Protein AF-A0A7W9STW4-F1 (afdb_monomer)

Foldseek 3Di:
DWAWAWWKKFAADWAVVLCVVLLFDWDDWPPRIITTGDWLVSLVVQCVVLVFADFAPDDPVDDDPHNGGLCVLVSQCRGHVDQFTWMKTWTWTDDDHDTDIFMWIGGRRDTPQDPPRGDPLSSLVVSVQDDDPPDGSCVRRVVVVRRDDDPRPDPPPPVPLLVDDDPPPPPSDRDDPFFPFPRADDDLVNLLVCLVVQDAQKKKWWKQQCDDDPPHGIWIWIWHQHNVGFIWIKTDDDPDIDDTDTDGSVVSSVSVVCLRSVNDPSPDDHIGIGIDHHD

Structure (mmCIF, N/CA/C/O backbone):
data_AF-A0A7W9STW4-F1
#
_entry.id   AF-A0A7W9STW4-F1
#
loop_
_atom_site.group_PDB
_atom_site.id
_atom_site.type_symbol
_atom_site.label_atom_id
_atom_site.label_alt_id
_atom_site.label_comp_id
_atom_site.label_asym_id
_atom_site.label_entity_id
_atom_site.label_seq_id
_atom_site.pdbx_PDB_ins_code
_atom_site.Cartn_x
_atom_site.Cartn_y
_atom_site.Cartn_z
_atom_site.occupancy
_atom_site.B_iso_or_equiv
_atom_site.auth_seq_id
_atom_site.auth_comp_id
_atom_site.auth_asym_id
_atom_site.auth_atom_id
_atom_site.pdbx_PDB_model_num
ATOM 1 N N . MET A 1 1 ? 0.682 13.011 -25.941 1.00 66.62 1 MET A N 1
ATOM 2 C CA . MET A 1 1 ? -0.071 11.843 -25.434 1.00 66.62 1 MET A CA 1
ATOM 3 C C . MET A 1 1 ? 0.100 11.805 -23.928 1.00 66.62 1 MET A C 1
ATOM 5 O O . MET A 1 1 ? 1.223 12.013 -23.483 1.00 66.62 1 MET A O 1
ATOM 9 N N . GLY A 1 2 ? -0.993 11.647 -23.178 1.00 82.44 2 GLY A N 1
ATOM 10 C CA . GLY A 1 2 ? -0.956 11.534 -21.718 1.00 82.44 2 GLY A CA 1
ATOM 11 C C . GLY A 1 2 ? -0.536 10.137 -21.265 1.00 82.44 2 GLY A C 1
ATOM 12 O O . GLY A 1 2 ? -0.700 9.170 -22.013 1.00 82.44 2 GLY A O 1
ATOM 13 N N . HIS A 1 3 ? 0.029 10.051 -20.069 1.00 83.44 3 HIS A N 1
ATOM 14 C CA . HIS A 1 3 ? 0.419 8.815 -19.417 1.00 83.44 3 HIS A CA 1
ATOM 15 C C . HIS A 1 3 ? 0.111 8.935 -17.924 1.00 83.44 3 HIS A C 1
ATOM 17 O O . HIS A 1 3 ? 0.754 9.713 -17.217 1.00 83.44 3 HIS A O 1
ATOM 23 N N . SER A 1 4 ? -0.902 8.196 -17.473 1.00 91.75 4 SER A N 1
ATOM 24 C CA . SER A 1 4 ? -1.332 8.177 -16.077 1.00 91.75 4 SER A CA 1
ATOM 25 C C . SER A 1 4 ? -1.446 6.735 -15.600 1.00 91.75 4 SER A C 1
ATOM 27 O O . SER A 1 4 ? -2.346 5.996 -16.002 1.00 91.75 4 SER A O 1
ATOM 29 N N . ILE A 1 5 ? -0.479 6.320 -14.790 1.00 92.94 5 ILE A N 1
ATOM 30 C CA . ILE A 1 5 ? -0.408 4.998 -14.173 1.00 92.94 5 ILE A CA 1
ATOM 31 C C . ILE A 1 5 ? -0.121 5.237 -12.701 1.00 92.94 5 ILE A C 1
ATOM 33 O O . ILE A 1 5 ? 0.794 5.984 -12.379 1.00 92.94 5 ILE A O 1
ATOM 37 N N . SER A 1 6 ? -0.860 4.572 -11.825 1.00 94.50 6 SER A N 1
ATOM 38 C CA . SER A 1 6 ? -0.533 4.427 -10.411 1.00 94.50 6 SER A CA 1
ATOM 39 C C . SER A 1 6 ? -0.673 2.951 -10.059 1.00 94.50 6 SER A C 1
ATOM 41 O O . SER A 1 6 ? -1.659 2.304 -10.432 1.00 94.50 6 SER A O 1
ATOM 43 N N . GLY A 1 7 ? 0.350 2.360 -9.450 1.00 95.75 7 GLY A N 1
ATOM 44 C CA . GLY A 1 7 ? 0.336 0.920 -9.246 1.00 95.75 7 GLY A CA 1
ATOM 45 C C . GLY A 1 7 ? 1.495 0.348 -8.453 1.00 95.75 7 GLY A C 1
ATOM 46 O O . GLY A 1 7 ? 2.449 1.032 -8.080 1.00 95.75 7 GLY A O 1
ATOM 47 N N . LEU A 1 8 ? 1.382 -0.955 -8.218 1.00 97.94 8 LEU A N 1
ATOM 48 C CA . LEU A 1 8 ? 2.360 -1.781 -7.527 1.00 97.94 8 LEU A CA 1
ATOM 49 C C . LEU A 1 8 ? 2.959 -2.771 -8.530 1.00 97.94 8 LEU A C 1
ATOM 51 O O . LEU A 1 8 ? 2.233 -3.568 -9.119 1.00 97.94 8 LEU A O 1
ATOM 55 N N . LEU A 1 9 ? 4.274 -2.745 -8.730 1.00 98.31 9 LEU A N 1
ATOM 56 C CA . LEU A 1 9 ? 5.002 -3.775 -9.469 1.00 98.31 9 LEU A CA 1
ATOM 57 C C . LEU A 1 9 ? 5.517 -4.824 -8.499 1.00 98.31 9 LEU A C 1
ATOM 59 O O . LEU A 1 9 ? 6.492 -4.586 -7.792 1.00 98.31 9 LEU A O 1
ATOM 63 N N . LEU A 1 10 ? 4.892 -5.990 -8.490 1.00 98.69 10 LEU A N 1
ATOM 64 C CA . LEU A 1 10 ? 5.338 -7.126 -7.699 1.00 98.69 10 LEU A CA 1
ATOM 65 C C . LEU A 1 10 ? 6.362 -7.956 -8.477 1.00 98.69 10 LEU A C 1
ATOM 67 O O . LEU A 1 10 ? 6.123 -8.280 -9.642 1.00 98.69 10 LEU A O 1
ATOM 71 N N . LYS A 1 11 ? 7.455 -8.349 -7.813 1.00 98.56 11 LYS A N 1
ATOM 72 C CA . LYS A 1 11 ? 8.399 -9.362 -8.296 1.00 98.56 11 LYS A CA 1
ATOM 73 C C . LYS A 1 11 ? 8.059 -10.729 -7.717 1.00 98.56 11 LYS A C 1
ATOM 75 O O . LYS A 1 11 ? 8.016 -10.881 -6.497 1.00 98.56 11 LYS A O 1
ATOM 80 N N . GLY A 1 12 ? 7.919 -11.728 -8.583 1.00 98.12 12 GLY A N 1
ATOM 81 C CA . GLY A 1 12 ? 7.695 -13.106 -8.163 1.00 98.12 12 GLY A CA 1
ATOM 82 C C . GLY A 1 12 ? 6.231 -13.549 -8.170 1.00 98.12 12 GLY A C 1
ATOM 83 O O . GLY A 1 12 ? 5.343 -12.831 -8.644 1.00 98.12 12 GLY A O 1
ATOM 84 N N . PRO A 1 13 ? 5.971 -14.758 -7.641 1.00 97.94 13 PRO A N 1
ATOM 85 C CA . PRO A 1 13 ? 4.645 -15.355 -7.640 1.00 97.94 13 PRO A CA 1
ATOM 86 C C . PRO A 1 13 ? 3.696 -14.668 -6.651 1.00 97.94 13 PRO A C 1
ATOM 88 O O . PRO A 1 13 ? 4.107 -14.119 -5.628 1.00 97.94 13 PRO A O 1
ATOM 91 N N . TYR A 1 14 ? 2.401 -14.778 -6.937 1.00 98.31 14 TYR A N 1
ATOM 92 C CA . TYR A 1 14 ? 1.307 -14.366 -6.060 1.00 98.31 14 TYR A CA 1
ATOM 93 C C . TYR A 1 14 ? 0.108 -15.303 -6.227 1.00 98.31 14 TYR A C 1
ATOM 95 O O . TYR A 1 14 ? 0.061 -16.094 -7.167 1.00 98.31 14 TYR A O 1
ATOM 103 N N . GLU A 1 15 ? -0.865 -15.183 -5.330 1.00 97.38 15 GLU A N 1
ATOM 104 C CA . GLU A 1 15 ? -2.132 -15.911 -5.312 1.00 97.38 15 GLU A CA 1
ATOM 105 C C . GLU A 1 15 ? -3.227 -15.116 -6.040 1.00 97.38 15 GLU A C 1
ATOM 107 O O . GLU A 1 15 ? -3.780 -14.166 -5.465 1.00 97.38 15 GLU A O 1
ATOM 112 N N . PRO A 1 16 ? -3.610 -15.488 -7.279 1.00 95.25 16 PRO A N 1
ATOM 113 C CA . PRO A 1 16 ? -4.542 -14.691 -8.077 1.00 95.25 16 PRO A CA 1
ATOM 114 C C . PRO A 1 16 ? -5.924 -14.556 -7.440 1.00 95.25 16 PRO A C 1
ATOM 116 O O . PRO A 1 16 ? -6.547 -13.502 -7.528 1.00 95.25 16 PRO A O 1
ATOM 119 N N . VAL A 1 17 ? -6.381 -15.599 -6.737 1.00 91.75 17 VAL A N 1
ATOM 120 C CA . VAL A 1 17 ? -7.670 -15.591 -6.030 1.00 91.75 17 VAL A CA 1
ATOM 121 C C . VAL A 1 17 ? -7.686 -14.534 -4.922 1.00 91.75 17 VAL A C 1
ATOM 123 O O . VAL A 1 17 ? -8.677 -13.824 -4.781 1.00 91.75 17 VAL A O 1
ATOM 126 N N . ARG A 1 18 ? -6.588 -14.375 -4.171 1.00 94.12 18 ARG A N 1
ATOM 127 C CA . ARG A 1 18 ? -6.491 -13.359 -3.111 1.00 94.12 18 ARG A CA 1
ATOM 128 C C . ARG A 1 18 ? -6.421 -11.950 -3.687 1.00 94.12 18 ARG A C 1
ATOM 130 O O . ARG A 1 18 ? -7.094 -11.062 -3.184 1.00 94.12 18 ARG A O 1
ATOM 137 N N . ALA A 1 19 ? -5.653 -11.750 -4.758 1.00 95.62 19 ALA A N 1
ATOM 138 C CA . ALA A 1 19 ? -5.599 -10.455 -5.435 1.00 95.62 19 ALA A CA 1
ATOM 139 C C . ALA A 1 19 ? -6.978 -10.030 -5.973 1.00 95.62 19 ALA A C 1
ATOM 141 O O . ALA A 1 19 ? -7.378 -8.880 -5.802 1.00 95.62 19 ALA A O 1
ATOM 142 N N . ALA A 1 20 ? -7.734 -10.972 -6.548 1.00 91.00 20 ALA A N 1
ATOM 143 C CA . ALA A 1 20 ? -9.101 -10.728 -7.001 1.00 91.00 20 ALA A CA 1
ATOM 144 C C . ALA A 1 20 ? -10.049 -10.379 -5.838 1.00 91.00 20 ALA A C 1
ATOM 146 O O . ALA A 1 20 ? -10.830 -9.440 -5.954 1.00 91.00 20 ALA A O 1
ATOM 147 N N . GLN A 1 21 ? -9.950 -11.078 -4.700 1.00 89.31 21 GLN A N 1
ATOM 148 C CA . GLN A 1 21 ? -10.724 -10.765 -3.486 1.00 89.31 21 GLN A CA 1
ATOM 149 C C . GLN A 1 21 ? -10.413 -9.377 -2.914 1.00 89.31 21 GLN A C 1
ATOM 151 O O . GLN A 1 21 ? -11.284 -8.762 -2.307 1.00 89.31 21 GLN A O 1
ATOM 156 N N . LEU A 1 22 ? -9.188 -8.884 -3.116 1.00 92.56 22 LEU A N 1
ATOM 157 C CA . LEU A 1 22 ? -8.775 -7.544 -2.703 1.00 92.56 22 LEU A CA 1
ATOM 158 C C . LEU A 1 22 ? -9.139 -6.449 -3.724 1.00 92.56 22 LEU A C 1
ATOM 160 O O . LEU A 1 22 ? -8.797 -5.285 -3.514 1.00 92.56 22 LEU A O 1
ATOM 164 N N . GLY A 1 23 ? -9.796 -6.801 -4.836 1.00 94.19 23 GLY A N 1
ATOM 165 C CA . GLY A 1 23 ? -10.146 -5.847 -5.890 1.00 94.19 23 GLY A CA 1
ATOM 166 C C . GLY A 1 23 ? -8.921 -5.244 -6.581 1.00 94.19 23 GLY A C 1
ATOM 167 O O . GLY A 1 23 ? -8.943 -4.074 -6.947 1.00 94.19 23 GLY A O 1
ATOM 168 N N . MET A 1 24 ? -7.834 -6.012 -6.725 1.00 94.81 24 MET A N 1
ATOM 169 C CA . MET A 1 24 ? -6.575 -5.544 -7.313 1.00 94.81 24 MET A CA 1
ATOM 170 C C . MET A 1 24 ? -6.435 -6.034 -8.763 1.00 94.81 24 MET A C 1
ATOM 172 O O . MET A 1 24 ? -5.844 -7.098 -8.988 1.00 94.81 24 MET A O 1
ATOM 176 N N . PRO A 1 25 ? -6.965 -5.307 -9.769 1.00 95.31 25 PRO A N 1
ATOM 177 C CA . PRO A 1 25 ? -6.783 -5.686 -11.163 1.00 95.31 25 PRO A CA 1
ATOM 178 C C . PRO A 1 25 ? -5.294 -5.690 -11.509 1.00 95.31 25 PRO A C 1
ATOM 180 O O . PRO A 1 25 ? -4.542 -4.792 -11.118 1.00 95.31 25 PRO A O 1
ATOM 183 N N . SER A 1 26 ? -4.864 -6.715 -12.241 1.00 97.19 26 SER A N 1
ATOM 184 C CA . SER A 1 26 ? -3.451 -6.948 -12.509 1.00 97.19 26 SER A CA 1
ATOM 185 C C . SER A 1 26 ? -3.156 -7.218 -13.980 1.00 97.19 26 SER A C 1
ATOM 187 O O . SER A 1 26 ? -4.026 -7.592 -14.769 1.00 97.19 26 SER A O 1
ATOM 189 N N . ARG A 1 27 ? -1.894 -7.015 -14.358 1.00 97.62 27 ARG A N 1
ATOM 190 C CA . ARG A 1 27 ? -1.355 -7.321 -15.678 1.00 97.62 27 ARG A CA 1
ATOM 191 C C . ARG A 1 27 ? 0.009 -7.978 -15.530 1.00 97.62 27 ARG A C 1
ATOM 193 O O . ARG A 1 27 ? 0.926 -7.390 -14.959 1.00 97.62 27 ARG A O 1
ATOM 200 N N . SER A 1 28 ? 0.151 -9.180 -16.081 1.00 97.94 28 SER A N 1
ATOM 201 C CA . SER A 1 28 ? 1.449 -9.851 -16.177 1.00 97.94 28 SER A CA 1
ATOM 202 C C . SER A 1 28 ? 2.373 -9.102 -17.134 1.00 97.94 28 SER A C 1
ATOM 204 O O . SER A 1 28 ? 1.955 -8.661 -18.209 1.00 97.94 28 SER A O 1
ATOM 206 N N . LEU A 1 29 ? 3.634 -8.986 -16.739 1.00 98.00 29 LEU A N 1
ATOM 207 C CA . LEU A 1 29 ? 4.702 -8.336 -17.483 1.00 98.00 29 LEU A CA 1
ATOM 208 C C . LEU A 1 29 ? 5.896 -9.301 -17.629 1.00 98.00 29 LEU A C 1
ATOM 210 O O . LEU A 1 29 ? 5.971 -10.316 -16.929 1.00 98.00 29 LEU A O 1
ATOM 214 N N . PRO A 1 30 ? 6.842 -9.023 -18.542 1.00 98.06 30 PRO A N 1
ATOM 215 C CA . PRO A 1 30 ? 8.109 -9.749 -18.598 1.00 98.06 30 PRO A CA 1
ATOM 216 C C . PRO A 1 30 ? 8.898 -9.682 -17.276 1.00 98.06 30 PRO A C 1
ATOM 218 O O . PRO A 1 30 ? 8.587 -8.897 -16.3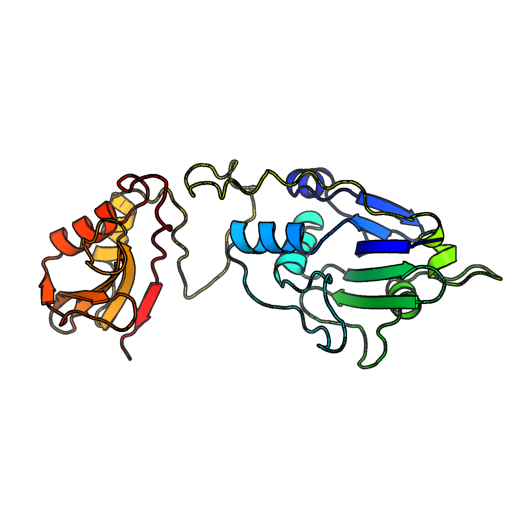85 1.00 98.06 30 PRO A O 1
ATOM 221 N N . PHE A 1 31 ? 9.968 -10.476 -17.169 1.00 97.81 31 PHE A N 1
ATOM 222 C CA . PHE A 1 31 ? 10.863 -10.513 -15.999 1.00 97.81 31 PHE A CA 1
ATOM 223 C C . PHE A 1 31 ? 10.197 -10.943 -14.686 1.00 97.81 31 PHE A C 1
ATOM 225 O O . PHE A 1 31 ? 10.654 -10.524 -13.623 1.00 97.81 31 PHE A O 1
ATOM 232 N N . ASP A 1 32 ? 9.173 -11.801 -14.738 1.00 98.19 32 ASP A N 1
ATOM 233 C CA . ASP A 1 32 ? 8.469 -12.279 -13.535 1.00 98.19 32 ASP A CA 1
ATOM 234 C C . ASP A 1 32 ? 7.895 -11.112 -12.709 1.00 98.19 32 ASP A C 1
ATOM 236 O O . ASP A 1 32 ? 8.009 -11.049 -11.484 1.00 98.19 32 ASP A O 1
ATOM 240 N N . LEU A 1 33 ? 7.352 -10.123 -13.426 1.00 98.62 33 LEU A N 1
ATOM 241 C CA . LEU A 1 33 ? 6.721 -8.947 -12.850 1.00 98.62 33 LEU A CA 1
ATOM 242 C C . LEU A 1 33 ? 5.218 -8.974 -13.088 1.00 98.62 33 LEU A C 1
ATOM 244 O O . LEU A 1 33 ? 4.735 -9.362 -14.152 1.00 98.62 33 LEU A O 1
ATOM 248 N N . THR A 1 34 ? 4.475 -8.495 -12.099 1.00 98.69 34 THR A N 1
ATOM 249 C CA . THR A 1 34 ? 3.038 -8.246 -12.216 1.00 98.69 34 THR A CA 1
ATOM 250 C C . THR A 1 34 ? 2.748 -6.815 -11.789 1.00 98.69 34 THR A C 1
ATOM 252 O O . THR A 1 34 ? 3.108 -6.417 -10.685 1.00 98.69 34 THR A O 1
ATOM 255 N N . LEU A 1 35 ? 2.099 -6.040 -12.659 1.00 98.31 35 LEU A N 1
ATOM 256 C CA . LEU A 1 35 ? 1.570 -4.720 -12.318 1.00 98.31 35 LEU A CA 1
ATOM 257 C C . LEU A 1 35 ? 0.169 -4.881 -11.739 1.00 98.31 35 LEU A C 1
ATOM 259 O O . LEU A 1 35 ? -0.716 -5.363 -12.438 1.00 98.31 35 LEU A O 1
ATOM 263 N N . PHE A 1 36 ? -0.038 -4.440 -10.506 1.00 97.94 36 PHE A N 1
ATOM 264 C CA . PHE A 1 36 ? -1.356 -4.226 -9.917 1.00 97.94 36 PHE A CA 1
ATOM 265 C C . PHE A 1 36 ? -1.704 -2.747 -10.026 1.00 97.94 36 PHE A C 1
ATOM 267 O O . PHE A 1 36 ? -0.946 -1.900 -9.550 1.00 97.94 36 PHE A O 1
ATOM 274 N N . PHE A 1 37 ? -2.836 -2.426 -10.646 1.00 96.06 37 PHE A N 1
ATOM 275 C CA . PHE A 1 37 ? -3.315 -1.047 -10.680 1.00 96.06 37 PHE A CA 1
ATOM 276 C C . PHE A 1 37 ? -3.831 -0.679 -9.290 1.00 96.06 37 PHE A C 1
ATOM 278 O O . PHE A 1 37 ? -4.637 -1.406 -8.708 1.00 96.06 37 PHE A O 1
ATOM 285 N N . CYS A 1 38 ? -3.310 0.410 -8.734 1.00 95.06 38 CYS A N 1
ATOM 286 C CA . CYS A 1 38 ? -3.575 0.800 -7.357 1.00 95.06 38 CYS A CA 1
ATOM 287 C C . CYS A 1 38 ? -3.589 2.319 -7.247 1.00 95.06 38 CYS A C 1
ATOM 289 O O . CYS A 1 38 ? -2.546 2.968 -7.255 1.00 95.06 38 CYS A O 1
ATOM 291 N N . GLU A 1 39 ? -4.783 2.875 -7.095 1.00 91.31 39 GLU A N 1
ATOM 292 C CA . GLU A 1 39 ? -4.973 4.287 -6.788 1.00 91.31 39 GLU A CA 1
ATOM 293 C C . GLU A 1 39 ? -4.933 4.551 -5.282 1.00 91.31 39 GLU A C 1
ATOM 295 O O . GLU A 1 39 ? -5.121 3.648 -4.464 1.00 91.31 39 GLU A O 1
ATOM 300 N N . TRP A 1 40 ? -4.773 5.823 -4.910 1.00 90.62 40 TRP A N 1
ATOM 301 C CA . TRP A 1 40 ? -4.851 6.261 -3.515 1.00 90.62 40 TRP A CA 1
ATOM 302 C C . TRP A 1 40 ? -6.185 5.884 -2.847 1.00 90.62 40 TRP A C 1
ATOM 304 O O . TRP A 1 40 ? -6.198 5.586 -1.659 1.00 90.62 40 TRP A O 1
ATOM 314 N N . ARG A 1 41 ? -7.295 5.823 -3.600 1.00 90.88 41 ARG A N 1
ATOM 315 C CA . ARG A 1 41 ? -8.611 5.411 -3.073 1.00 90.88 41 ARG A CA 1
ATOM 316 C C . ARG A 1 41 ? -8.656 3.940 -2.667 1.00 90.88 41 ARG A C 1
ATOM 318 O O . ARG A 1 41 ? -9.247 3.614 -1.646 1.00 90.88 41 ARG A O 1
ATOM 325 N N . LEU A 1 42 ? -8.020 3.056 -3.443 1.00 92.75 42 LEU A N 1
ATOM 326 C CA . LEU A 1 42 ? -7.924 1.631 -3.102 1.00 92.75 42 LEU A CA 1
ATOM 327 C C . LEU A 1 42 ? -7.091 1.453 -1.826 1.00 92.75 42 LEU A C 1
ATOM 329 O O . LEU A 1 42 ? -7.468 0.680 -0.946 1.00 92.75 42 LEU A O 1
ATOM 333 N N . ALA A 1 43 ? -5.984 2.196 -1.717 1.00 93.50 43 ALA A N 1
ATOM 334 C CA . ALA A 1 43 ? -5.161 2.221 -0.514 1.00 93.50 43 ALA A CA 1
ATOM 335 C C . ALA A 1 43 ? -5.971 2.720 0.696 1.00 93.50 43 ALA A C 1
ATOM 337 O O . ALA A 1 43 ? -6.077 2.011 1.690 1.00 93.50 43 ALA A O 1
ATOM 338 N N . GLU A 1 44 ? -6.642 3.867 0.580 1.00 91.69 44 GLU A N 1
ATOM 339 C CA . GLU A 1 44 ? -7.477 4.423 1.648 1.00 91.69 44 GLU A CA 1
ATOM 340 C C . GLU A 1 44 ? -8.593 3.456 2.077 1.00 91.69 44 GLU A C 1
ATOM 342 O O . GLU A 1 44 ? -8.823 3.260 3.275 1.00 91.69 44 GLU A O 1
ATOM 347 N N . TYR A 1 45 ? -9.275 2.828 1.113 1.00 92.31 45 TYR A N 1
ATOM 348 C CA . TYR A 1 45 ? -10.307 1.828 1.372 1.00 92.31 45 TYR A CA 1
ATOM 349 C C . TYR A 1 45 ? -9.760 0.704 2.254 1.00 92.31 45 TYR A C 1
ATOM 351 O O . TYR A 1 45 ? -10.286 0.456 3.342 1.00 92.31 45 TYR A O 1
ATOM 359 N N . TRP A 1 46 ? -8.663 0.066 1.844 1.00 93.38 46 TRP A N 1
ATOM 360 C CA . TRP A 1 46 ? -8.087 -1.036 2.611 1.00 93.38 46 TRP A CA 1
ATOM 361 C C . TRP A 1 46 ? -7.494 -0.588 3.947 1.00 93.38 46 TRP A C 1
ATOM 363 O O . TRP A 1 46 ? -7.635 -1.320 4.927 1.00 93.38 46 TRP A O 1
ATOM 373 N N . SER A 1 47 ? -6.892 0.604 4.031 1.00 92.81 47 SER A N 1
ATOM 374 C CA . SER A 1 47 ? -6.420 1.185 5.297 1.00 92.81 47 SER A CA 1
ATOM 375 C C . SER A 1 47 ? -7.556 1.233 6.321 1.00 92.81 47 SER A C 1
ATOM 377 O O . SER A 1 47 ? -7.392 0.801 7.464 1.00 92.81 47 SER A O 1
ATOM 379 N N . ARG A 1 48 ? -8.749 1.675 5.898 1.00 88.62 48 ARG A N 1
ATOM 380 C CA . ARG A 1 48 ? -9.945 1.730 6.751 1.00 88.62 48 ARG A CA 1
ATOM 381 C C . ARG A 1 48 ? -10.478 0.344 7.102 1.00 88.62 48 ARG A C 1
ATOM 383 O O . ARG A 1 48 ? -10.694 0.075 8.280 1.00 88.62 48 ARG A O 1
ATOM 390 N N . ILE A 1 49 ? -10.667 -0.529 6.109 1.00 88.31 49 ILE A N 1
ATOM 391 C CA . ILE A 1 49 ? -11.218 -1.882 6.312 1.00 88.31 49 ILE A CA 1
ATOM 392 C C . ILE A 1 49 ? -10.342 -2.709 7.262 1.00 88.31 49 ILE A C 1
ATOM 394 O O . ILE A 1 49 ? -10.862 -3.458 8.086 1.00 88.31 49 ILE A O 1
ATOM 398 N N . L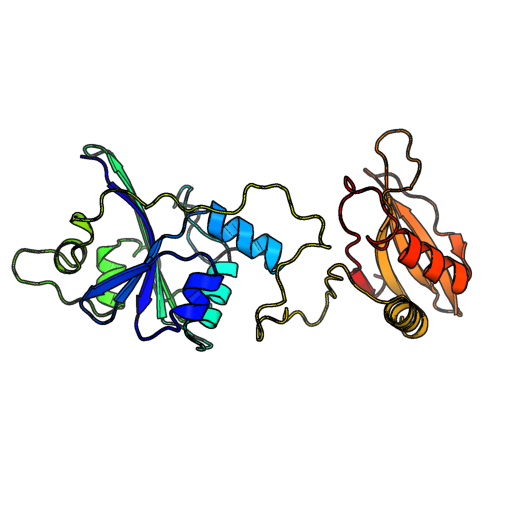EU A 1 50 ? -9.018 -2.567 7.172 1.00 86.69 50 LEU A N 1
ATOM 399 C CA . LEU A 1 50 ? -8.069 -3.338 7.976 1.00 86.69 50 LEU A CA 1
ATOM 400 C C . LEU A 1 50 ? -7.653 -2.638 9.275 1.00 86.69 50 LEU A C 1
ATOM 402 O O . LEU A 1 50 ? -6.934 -3.234 10.077 1.00 86.69 50 LEU A O 1
ATOM 406 N N . GLY A 1 51 ? -8.082 -1.391 9.496 1.00 88.06 51 GLY A N 1
ATOM 407 C CA . GLY A 1 51 ? -7.648 -0.584 10.639 1.00 88.06 51 GLY A CA 1
ATOM 408 C C . GLY A 1 51 ? -6.139 -0.312 10.642 1.00 88.06 51 GLY A C 1
ATOM 409 O O . GLY A 1 51 ? -5.533 -0.204 11.708 1.00 88.06 51 GLY A O 1
ATOM 410 N N . ILE A 1 52 ? -5.523 -0.243 9.458 1.00 89.06 52 ILE A N 1
ATOM 411 C CA . ILE A 1 52 ? -4.090 -0.000 9.287 1.00 89.06 52 ILE A CA 1
ATOM 412 C C . ILE A 1 52 ? -3.890 1.478 8.987 1.00 89.06 52 ILE A C 1
ATOM 414 O O . ILE A 1 52 ? -4.378 2.000 7.990 1.00 89.06 52 ILE A O 1
ATOM 418 N N . SER A 1 53 ? -3.147 2.148 9.861 1.00 92.50 53 SER A N 1
ATOM 419 C CA . SER A 1 53 ? -2.771 3.553 9.720 1.00 92.50 53 SER A CA 1
ATOM 420 C C . SER A 1 53 ? -1.261 3.694 9.591 1.00 92.50 53 SER A C 1
ATOM 422 O O . SER A 1 53 ? -0.519 2.924 10.201 1.00 92.50 53 SER A O 1
ATOM 424 N N . GLY A 1 54 ? -0.814 4.734 8.897 1.00 93.69 54 GLY A N 1
ATOM 425 C CA . GLY A 1 54 ? 0.598 5.066 8.737 1.00 93.69 54 GLY A CA 1
ATOM 426 C C . GLY A 1 54 ? 0.967 5.242 7.273 1.00 93.69 54 GLY A C 1
ATOM 427 O O . GLY A 1 54 ? 0.219 4.847 6.379 1.00 93.69 54 GLY A O 1
ATOM 428 N N . GLU A 1 55 ? 2.136 5.825 7.047 1.00 94.94 55 GLU A N 1
ATOM 429 C CA . GLU A 1 55 ? 2.666 6.086 5.715 1.00 94.94 55 GLU A CA 1
ATOM 430 C C . GLU A 1 55 ? 3.985 5.343 5.512 1.00 94.94 55 GLU A C 1
ATOM 432 O O . GLU A 1 55 ? 4.794 5.186 6.429 1.00 94.94 55 GLU A O 1
ATOM 437 N N . LEU A 1 56 ? 4.206 4.917 4.277 1.00 94.81 56 LEU A N 1
ATOM 438 C CA . LEU A 1 56 ? 5.465 4.397 3.792 1.00 94.81 56 LEU A CA 1
ATOM 439 C C . LEU A 1 56 ? 6.521 5.508 3.783 1.00 94.81 56 LEU A C 1
ATOM 441 O O . LEU A 1 56 ? 6.190 6.665 3.517 1.00 94.81 56 LEU A O 1
ATOM 445 N N . PRO A 1 57 ? 7.808 5.174 3.983 1.00 94.12 57 PRO A N 1
ATOM 446 C CA . PRO A 1 57 ? 8.909 6.139 4.015 1.00 94.12 57 PRO A CA 1
ATOM 447 C C . PRO A 1 57 ? 9.265 6.678 2.614 1.00 94.12 57 PRO A C 1
ATOM 449 O O . PRO A 1 57 ? 10.356 6.434 2.094 1.00 94.12 57 PRO A O 1
ATOM 452 N N . ILE A 1 58 ? 8.333 7.395 1.987 1.00 91.50 58 ILE A N 1
ATOM 453 C CA . ILE A 1 58 ? 8.463 8.066 0.689 1.00 91.50 58 ILE A CA 1
ATOM 454 C C . ILE A 1 58 ? 8.733 9.560 0.942 1.00 91.50 58 ILE A C 1
ATOM 456 O O . ILE A 1 58 ? 8.043 10.139 1.773 1.00 91.50 58 ILE A O 1
ATOM 460 N N . PRO A 1 59 ? 9.670 10.227 0.242 1.00 90.94 59 PRO A N 1
ATOM 461 C CA . PRO A 1 59 ? 9.921 11.663 0.421 1.00 90.94 59 PRO A CA 1
ATOM 462 C C . PRO A 1 59 ? 8.697 12.544 0.122 1.00 90.94 59 PRO A C 1
ATOM 464 O O . PRO A 1 59 ? 7.993 12.304 -0.857 1.00 90.94 59 PRO A O 1
ATOM 467 N N . ASP A 1 60 ? 8.479 13.600 0.912 1.00 87.38 60 ASP A N 1
ATOM 468 C CA . ASP A 1 60 ? 7.353 14.548 0.750 1.00 87.38 60 ASP A CA 1
ATOM 469 C C . ASP A 1 60 ? 7.434 15.424 -0.500 1.00 87.38 60 ASP A C 1
ATOM 471 O O . ASP A 1 60 ? 6.458 16.065 -0.883 1.00 87.38 60 ASP A O 1
ATOM 475 N N . SER A 1 61 ? 8.582 15.425 -1.179 1.00 84.56 61 SER A N 1
ATOM 476 C CA . SER A 1 61 ? 8.742 16.075 -2.480 1.00 84.56 61 SER A CA 1
ATOM 477 C C . SER A 1 61 ? 7.884 15.440 -3.579 1.00 84.56 61 SER A C 1
ATOM 479 O O . SER A 1 61 ? 7.721 16.040 -4.641 1.00 84.56 61 SER A O 1
ATOM 481 N N . ILE A 1 62 ? 7.339 14.242 -3.349 1.00 81.88 62 ILE A N 1
ATOM 482 C CA . ILE A 1 62 ? 6.469 13.544 -4.293 1.00 81.88 62 ILE A CA 1
ATOM 483 C C . ILE A 1 62 ? 5.012 13.915 -4.007 1.00 81.88 62 ILE A C 1
ATOM 485 O O . ILE A 1 62 ? 4.400 13.434 -3.054 1.00 81.88 62 ILE A O 1
ATOM 489 N N . ALA A 1 63 ? 4.460 14.798 -4.841 1.00 74.62 63 ALA A N 1
ATOM 490 C CA . ALA A 1 63 ? 3.098 15.298 -4.685 1.00 74.62 63 ALA A CA 1
ATOM 491 C C . ALA A 1 63 ? 2.041 14.204 -4.965 1.00 74.62 63 ALA A C 1
ATOM 493 O O . ALA A 1 63 ? 2.226 13.424 -5.899 1.00 74.62 63 ALA A O 1
ATOM 494 N N . PRO A 1 64 ? 0.917 14.164 -4.218 1.00 68.69 64 PRO A N 1
ATOM 495 C CA . PRO A 1 64 ? -0.230 13.295 -4.500 1.00 68.69 64 PRO A CA 1
ATOM 496 C C . PRO A 1 64 ? -0.749 13.425 -5.947 1.00 68.69 64 PRO A C 1
ATOM 498 O O . PRO A 1 64 ? -0.598 14.500 -6.532 1.00 68.69 64 PRO A O 1
ATOM 501 N N . PRO A 1 65 ? -1.405 12.389 -6.520 1.00 70.88 65 PRO A N 1
ATOM 502 C CA . PRO A 1 65 ? -2.020 11.231 -5.854 1.00 70.88 65 PRO A CA 1
ATOM 503 C C . PRO A 1 65 ? -1.161 9.947 -5.886 1.00 70.88 65 PRO A C 1
ATOM 505 O O . PRO A 1 65 ? -1.426 9.017 -6.647 1.00 70.88 65 PRO A O 1
ATOM 508 N N . TYR A 1 66 ? -0.149 9.868 -5.018 1.00 81.75 66 TYR A N 1
ATOM 509 C CA . TYR A 1 66 ? 0.631 8.648 -4.797 1.00 81.75 66 TYR A CA 1
ATOM 510 C C . TYR A 1 66 ? 0.028 7.849 -3.642 1.00 81.75 66 TYR A C 1
ATOM 512 O O . TYR A 1 66 ? -0.230 8.434 -2.588 1.00 81.75 66 TYR A O 1
ATOM 520 N N . PRO A 1 67 ? -0.164 6.529 -3.790 1.00 86.94 67 PRO A N 1
ATOM 521 C CA . PRO A 1 67 ? -0.549 5.690 -2.669 1.00 86.94 67 PRO A CA 1
ATOM 522 C C . PRO A 1 67 ? 0.659 5.582 -1.725 1.00 86.94 67 PRO A C 1
ATOM 524 O O . PRO A 1 67 ? 1.716 5.067 -2.096 1.00 86.94 67 PRO A O 1
ATOM 527 N N . ARG A 1 68 ? 0.524 6.142 -0.518 1.00 92.62 68 ARG A N 1
ATOM 528 C CA . ARG A 1 68 ? 1.584 6.174 0.507 1.00 92.62 68 ARG A CA 1
ATOM 529 C C . ARG A 1 68 ? 1.234 5.332 1.725 1.00 92.62 68 ARG A C 1
ATOM 531 O O . ARG A 1 68 ? 2.065 5.194 2.605 1.00 92.62 68 ARG A O 1
ATOM 538 N N . ASP A 1 69 ? 0.037 4.771 1.794 1.00 94.81 69 ASP A N 1
ATOM 539 C CA . ASP A 1 69 ? -0.443 4.058 2.967 1.00 94.81 69 ASP A CA 1
ATOM 540 C C . ASP A 1 69 ? 0.375 2.796 3.280 1.00 94.81 69 ASP A C 1
ATOM 542 O O . ASP A 1 69 ? 0.660 1.969 2.409 1.00 94.81 69 ASP A O 1
ATOM 546 N N . GLN A 1 70 ? 0.661 2.583 4.567 1.00 96.38 70 GLN A N 1
ATOM 547 C CA . GLN A 1 70 ? 1.315 1.369 5.071 1.00 96.38 70 GLN A CA 1
ATOM 548 C C . GLN A 1 70 ? 0.538 0.089 4.701 1.00 96.38 70 GLN A C 1
ATOM 550 O O . GLN A 1 70 ? 1.128 -0.989 4.583 1.00 96.38 70 GLN A O 1
ATOM 555 N N . VAL A 1 71 ? -0.780 0.190 4.471 1.00 96.81 71 VAL A N 1
ATOM 556 C CA . VAL A 1 71 ? -1.631 -0.949 4.096 1.00 96.81 71 VAL A CA 1
ATOM 557 C C . VAL A 1 71 ? -1.143 -1.669 2.842 1.00 96.81 71 VAL A C 1
ATOM 559 O O . VAL A 1 71 ? -1.315 -2.880 2.734 1.00 96.81 71 VAL A O 1
ATOM 562 N N . LEU A 1 72 ? -0.467 -0.971 1.924 1.00 97.56 72 LEU A N 1
ATOM 563 C CA . LEU A 1 72 ? 0.040 -1.557 0.684 1.00 97.56 72 LEU A CA 1
ATOM 564 C C . LEU A 1 72 ? 0.992 -2.729 0.956 1.00 97.56 72 LEU A C 1
ATOM 566 O O . LEU A 1 72 ? 0.939 -3.734 0.249 1.00 97.56 72 LEU A O 1
ATOM 570 N N . ILE A 1 73 ? 1.796 -2.656 2.022 1.00 97.69 73 ILE A N 1
ATOM 571 C CA . ILE A 1 73 ? 2.659 -3.769 2.443 1.00 97.69 73 ILE A CA 1
ATOM 572 C C . ILE A 1 73 ? 1.815 -4.969 2.860 1.00 97.69 73 ILE A C 1
ATOM 574 O O . ILE A 1 73 ? 2.097 -6.088 2.442 1.00 97.69 73 ILE A O 1
ATOM 578 N N . THR A 1 74 ? 0.752 -4.742 3.635 1.00 97.00 74 THR A N 1
ATOM 579 C CA . THR A 1 74 ? -0.152 -5.815 4.074 1.00 97.00 74 THR A CA 1
ATOM 580 C C . THR A 1 74 ? -0.858 -6.464 2.887 1.00 97.00 74 THR A C 1
ATOM 582 O O . THR A 1 74 ? -0.966 -7.690 2.838 1.00 97.00 74 THR A O 1
ATOM 585 N N . LEU A 1 75 ? -1.283 -5.677 1.893 1.00 97.62 75 LEU A N 1
ATOM 586 C CA . LEU A 1 75 ? -1.864 -6.210 0.658 1.00 97.62 75 LEU A CA 1
ATOM 587 C C . LEU A 1 75 ? -0.848 -7.085 -0.092 1.00 97.62 75 LEU A C 1
ATOM 589 O O . LEU A 1 75 ? -1.165 -8.220 -0.449 1.00 97.62 75 LEU A O 1
ATOM 593 N N . MET A 1 76 ? 0.396 -6.617 -0.257 1.00 98.44 76 MET A N 1
ATOM 594 C CA . MET A 1 76 ? 1.463 -7.389 -0.909 1.00 98.44 76 MET A CA 1
ATOM 595 C C . MET A 1 76 ? 1.808 -8.674 -0.153 1.00 98.44 76 MET A C 1
ATOM 597 O O . MET A 1 76 ? 1.895 -9.740 -0.765 1.00 98.44 76 MET A O 1
ATOM 601 N N . GLN A 1 77 ? 1.949 -8.618 1.171 1.00 97.88 77 GLN A N 1
ATOM 602 C CA . GLN A 1 77 ? 2.178 -9.801 2.008 1.00 97.88 77 GLN A CA 1
ATOM 603 C C . GLN A 1 77 ? 1.020 -10.799 1.883 1.00 97.88 77 GLN A C 1
ATOM 605 O O . GLN A 1 77 ? 1.235 -12.005 1.771 1.00 97.88 77 GLN A O 1
ATOM 610 N N . THR A 1 78 ? -0.218 -10.300 1.831 1.00 96.56 78 THR A N 1
ATOM 611 C CA . THR A 1 78 ? -1.424 -11.128 1.708 1.00 96.56 78 THR A CA 1
ATOM 612 C C . THR A 1 78 ? -1.447 -11.914 0.403 1.00 96.56 78 THR A C 1
ATOM 614 O O . THR A 1 78 ? -1.700 -13.125 0.431 1.00 96.56 78 THR A O 1
ATOM 617 N N . ILE A 1 79 ? -1.202 -11.250 -0.732 1.00 97.81 79 ILE A N 1
ATOM 618 C CA . ILE A 1 79 ? -1.285 -11.898 -2.047 1.00 97.81 79 ILE A CA 1
ATOM 619 C C . ILE A 1 79 ? -0.071 -12.775 -2.338 1.00 97.81 79 ILE A C 1
ATOM 621 O O . ILE A 1 79 ? -0.200 -13.741 -3.076 1.00 97.81 79 ILE A O 1
ATOM 625 N N . THR A 1 80 ? 1.095 -12.483 -1.763 1.00 97.88 80 THR A N 1
ATOM 626 C CA . THR A 1 80 ? 2.307 -13.299 -1.960 1.00 97.88 80 THR A CA 1
ATOM 627 C C . THR A 1 80 ? 2.435 -14.438 -0.956 1.00 97.88 80 THR A C 1
ATOM 629 O O . THR A 1 80 ? 3.180 -15.382 -1.198 1.00 97.88 80 THR A O 1
ATOM 632 N N . GLN A 1 81 ? 1.743 -14.339 0.184 1.00 95.25 81 GLN A N 1
ATOM 633 C CA . GLN A 1 81 ? 1.992 -15.151 1.379 1.00 95.25 81 GLN A CA 1
ATOM 634 C C . GLN A 1 81 ? 3.443 -15.059 1.887 1.00 95.25 81 GLN A C 1
ATOM 636 O O . GLN A 1 81 ? 3.930 -15.968 2.559 1.00 95.25 81 GLN A O 1
ATOM 641 N N . GLN A 1 82 ? 4.146 -13.969 1.572 1.00 96.00 82 GLN A N 1
ATOM 642 C CA . GLN A 1 82 ? 5.520 -13.732 2.005 1.00 96.00 82 GLN A CA 1
ATOM 643 C C . GLN A 1 82 ? 5.550 -12.622 3.057 1.00 96.00 82 GLN A C 1
ATOM 645 O O . GLN A 1 82 ? 4.828 -11.638 2.916 1.00 96.00 82 GLN A O 1
ATOM 650 N N . PRO A 1 83 ? 6.393 -12.727 4.098 1.00 94.94 83 PRO A N 1
ATOM 651 C CA . PRO A 1 83 ? 6.550 -11.651 5.076 1.00 94.94 83 PRO A CA 1
ATOM 652 C C . PRO A 1 83 ? 7.267 -10.428 4.485 1.00 94.94 83 PRO A C 1
ATOM 654 O O . PRO A 1 83 ? 7.014 -9.301 4.902 1.00 94.94 83 PRO A O 1
ATOM 657 N N . GLU A 1 84 ? 8.135 -10.633 3.494 1.00 97.94 84 GLU A N 1
ATOM 658 C CA . GLU A 1 84 ? 8.963 -9.583 2.895 1.00 97.94 84 GLU A CA 1
ATOM 659 C C . GLU A 1 84 ? 8.876 -9.603 1.359 1.00 97.94 84 GLU A C 1
ATOM 661 O O . GLU A 1 84 ? 9.875 -9.876 0.687 1.00 97.94 84 GLU A O 1
ATOM 666 N N . PRO A 1 85 ? 7.693 -9.341 0.773 1.00 98.38 85 PRO A N 1
ATOM 667 C CA . PRO A 1 85 ? 7.550 -9.287 -0.676 1.00 98.38 85 PRO A CA 1
ATOM 668 C C . PRO A 1 85 ? 8.440 -8.183 -1.255 1.00 98.38 85 PRO A C 1
ATOM 670 O O . PRO A 1 85 ? 8.548 -7.097 -0.678 1.00 98.38 85 PRO A O 1
ATOM 673 N N . LEU A 1 86 ? 9.055 -8.454 -2.406 1.00 98.69 86 LEU A N 1
ATOM 674 C CA . LEU A 1 86 ? 9.794 -7.461 -3.178 1.00 98.69 86 LEU A CA 1
ATOM 675 C C . LEU A 1 86 ? 8.851 -6.826 -4.201 1.00 98.69 86 LEU A C 1
ATOM 677 O O . LEU A 1 86 ? 8.394 -7.487 -5.134 1.00 98.69 86 LEU A O 1
ATOM 681 N N . PHE A 1 87 ? 8.563 -5.543 -4.034 1.00 98.62 87 PHE A N 1
ATOM 682 C CA . PHE A 1 87 ? 7.673 -4.812 -4.929 1.00 98.62 87 PHE A CA 1
ATOM 683 C C . PHE A 1 87 ? 8.124 -3.362 -5.088 1.00 98.62 87 PHE A C 1
ATOM 685 O O . PHE A 1 87 ? 8.932 -2.863 -4.310 1.00 98.62 87 PHE A O 1
ATOM 692 N N . ALA A 1 88 ? 7.612 -2.669 -6.098 1.00 98.25 88 ALA A N 1
ATOM 693 C CA . ALA A 1 88 ? 7.765 -1.230 -6.238 1.00 98.25 88 ALA A CA 1
ATOM 694 C C . ALA A 1 88 ? 6.407 -0.545 -6.281 1.00 98.25 88 ALA A C 1
ATOM 696 O O . ALA A 1 88 ? 5.471 -1.065 -6.878 1.00 98.25 88 ALA A O 1
ATOM 697 N N . ILE A 1 89 ? 6.321 0.639 -5.694 1.00 96.94 89 ILE A N 1
ATOM 698 C CA . ILE A 1 89 ? 5.235 1.584 -5.939 1.00 96.94 89 ILE A CA 1
ATOM 699 C C . ILE A 1 89 ? 5.705 2.487 -7.060 1.00 96.94 89 ILE A C 1
ATOM 701 O O . ILE A 1 89 ? 6.828 2.983 -6.996 1.00 96.94 89 ILE A O 1
ATOM 705 N N . LEU A 1 90 ? 4.872 2.704 -8.067 1.00 95.44 90 LEU A N 1
ATOM 706 C CA . LEU A 1 90 ? 5.138 3.678 -9.115 1.00 95.44 90 LEU A CA 1
ATOM 707 C C . LEU A 1 90 ? 3.906 4.530 -9.355 1.00 95.44 90 LEU A C 1
ATOM 709 O O . LEU A 1 90 ? 2.781 4.029 -9.309 1.00 95.44 90 LEU A O 1
ATOM 713 N N . ALA A 1 91 ? 4.135 5.793 -9.683 1.00 93.62 91 ALA A N 1
ATOM 714 C CA . ALA A 1 91 ? 3.124 6.568 -10.361 1.00 93.62 91 ALA A CA 1
ATOM 715 C C . ALA A 1 91 ? 3.737 7.468 -11.433 1.00 93.62 91 ALA A C 1
ATOM 717 O O . ALA A 1 91 ? 4.909 7.846 -11.397 1.00 93.62 91 ALA A O 1
ATOM 718 N N . THR A 1 92 ? 2.915 7.785 -12.416 1.00 92.69 92 THR A N 1
ATOM 719 C CA . THR A 1 92 ? 3.186 8.753 -13.466 1.00 92.69 92 THR A CA 1
ATOM 720 C C . THR A 1 92 ? 1.940 9.598 -13.625 1.00 92.69 92 THR A C 1
ATOM 722 O O . THR A 1 92 ? 0.850 9.042 -13.755 1.00 92.69 92 THR A O 1
ATOM 725 N N . ASP A 1 93 ? 2.108 10.904 -13.706 1.00 89.50 93 ASP A N 1
ATOM 726 C CA . ASP A 1 93 ? 1.089 11.822 -14.187 1.00 89.50 93 ASP A CA 1
ATOM 727 C C . ASP A 1 93 ? 1.764 12.779 -15.160 1.00 89.50 93 ASP A C 1
ATOM 729 O O . ASP A 1 93 ? 2.410 13.745 -14.756 1.00 89.50 93 ASP A O 1
ATOM 733 N N . TYR A 1 94 ? 1.727 12.435 -16.447 1.00 83.69 94 TYR A N 1
ATOM 734 C CA . TYR A 1 94 ? 2.455 13.155 -17.483 1.00 83.69 94 TYR A CA 1
ATOM 735 C C . TYR A 1 94 ? 1.580 13.445 -18.694 1.00 83.69 94 TYR A C 1
ATOM 737 O O . TYR A 1 94 ? 0.980 12.546 -19.285 1.00 83.69 94 TYR A O 1
ATOM 745 N N . PHE A 1 95 ? 1.573 14.701 -19.136 1.00 87.00 95 PHE A N 1
ATOM 746 C CA . PHE A 1 95 ? 0.903 15.137 -20.352 1.00 87.00 95 PHE A CA 1
ATOM 747 C C . PHE A 1 95 ? 1.775 16.129 -21.130 1.00 87.00 95 PHE A C 1
ATOM 749 O O . PHE A 1 95 ? 2.037 17.247 -20.697 1.00 87.00 95 PHE A O 1
ATOM 756 N N . GLY A 1 96 ? 2.210 15.724 -22.328 1.00 83.00 96 GLY A N 1
ATOM 757 C CA . GLY A 1 96 ? 2.796 16.641 -23.314 1.00 83.00 96 GLY A CA 1
ATOM 758 C C . GLY A 1 96 ? 4.108 17.318 -22.902 1.00 83.00 96 GLY A C 1
ATOM 759 O O . GLY A 1 96 ? 4.332 18.455 -23.299 1.00 83.00 96 GLY A O 1
ATOM 760 N N . GLY A 1 97 ? 4.968 16.657 -22.125 1.00 82.12 97 GLY A N 1
ATOM 761 C CA . GLY A 1 97 ? 6.219 17.265 -21.641 1.00 82.12 97 GLY A CA 1
ATOM 762 C C . GLY A 1 97 ? 6.213 17.588 -20.155 1.00 82.12 97 GLY A C 1
ATOM 763 O O . GLY A 1 97 ? 7.280 17.729 -19.566 1.00 82.12 97 GLY A O 1
ATOM 764 N N . ILE A 1 98 ? 5.028 17.698 -19.561 1.00 84.75 98 ILE A N 1
ATOM 765 C CA . ILE A 1 98 ? 4.825 18.275 -18.237 1.00 84.75 98 ILE A CA 1
ATOM 766 C C . ILE A 1 98 ? 4.181 17.223 -17.342 1.00 84.75 98 ILE A C 1
ATOM 768 O O . ILE A 1 98 ? 3.225 16.567 -17.756 1.00 84.75 98 ILE A O 1
ATOM 772 N N . GLY A 1 99 ? 4.710 17.047 -16.133 1.00 87.56 99 GLY A N 1
ATOM 773 C CA . GLY A 1 99 ? 4.201 16.047 -15.205 1.00 87.56 99 GLY A CA 1
ATOM 774 C C . GLY A 1 99 ? 5.184 15.638 -14.122 1.00 87.56 99 GLY A C 1
ATOM 775 O O . GLY A 1 99 ? 6.298 16.159 -14.049 1.00 87.56 99 GLY A O 1
ATOM 776 N N . SER A 1 100 ? 4.769 14.673 -13.311 1.00 89.38 100 SER A N 1
ATOM 777 C CA . SER A 1 100 ? 5.601 14.023 -12.303 1.00 89.38 100 SER A CA 1
ATOM 778 C C . SER A 1 100 ? 5.636 12.513 -12.530 1.00 89.38 100 SER A C 1
ATOM 780 O O . SER A 1 100 ? 4.706 11.905 -13.060 1.00 89.38 100 SER A O 1
ATOM 782 N N . GLN A 1 101 ? 6.748 11.897 -12.151 1.00 92.75 101 GLN A N 1
ATOM 783 C CA . GLN A 1 101 ? 6.897 10.449 -12.137 1.00 92.75 101 GLN A CA 1
ATOM 784 C C . GLN A 1 101 ? 7.854 10.071 -11.020 1.00 92.75 101 GLN A C 1
ATOM 786 O O . GLN A 1 101 ? 8.851 10.761 -10.808 1.00 92.75 101 GLN A O 1
ATOM 791 N N . ALA A 1 102 ? 7.552 8.983 -10.332 1.00 95.38 102 ALA A N 1
ATOM 792 C CA . ALA A 1 102 ? 8.404 8.455 -9.291 1.00 95.38 102 ALA A CA 1
ATOM 793 C C . ALA A 1 102 ? 8.126 6.969 -9.084 1.00 95.38 102 ALA A C 1
ATOM 795 O O . ALA A 1 102 ? 7.014 6.483 -9.313 1.00 95.38 102 ALA A O 1
ATOM 796 N N . ALA A 1 103 ? 9.140 6.252 -8.616 1.00 96.44 103 ALA A N 1
ATOM 797 C CA . ALA A 1 103 ? 8.990 4.904 -8.114 1.00 96.44 103 ALA A CA 1
ATOM 798 C C . ALA A 1 103 ? 9.913 4.624 -6.931 1.00 96.44 103 ALA A C 1
ATOM 800 O O . ALA A 1 103 ? 11.045 5.098 -6.861 1.00 96.44 103 ALA A O 1
ATOM 801 N N . PHE A 1 104 ? 9.432 3.776 -6.027 1.00 97.50 104 PHE A N 1
ATOM 802 C CA . PHE A 1 104 ? 10.159 3.348 -4.840 1.00 97.50 104 PHE A CA 1
ATOM 803 C C . PHE A 1 104 ? 9.999 1.847 -4.656 1.00 97.50 104 PHE A C 1
ATOM 805 O O . PHE A 1 104 ? 8.888 1.327 -4.682 1.00 97.50 104 PHE A O 1
ATOM 812 N N . VAL A 1 105 ? 11.116 1.153 -4.466 1.00 98.31 105 VAL A N 1
ATOM 813 C CA . VAL A 1 105 ? 11.180 -0.291 -4.261 1.00 98.31 105 VAL A CA 1
ATOM 814 C C . VAL A 1 105 ? 11.212 -0.581 -2.768 1.00 98.31 105 VAL A C 1
ATOM 816 O O . VAL A 1 105 ? 11.954 0.053 -2.009 1.00 98.31 105 VAL A O 1
ATOM 819 N N . PHE A 1 106 ? 10.436 -1.577 -2.368 1.00 98.44 106 PHE A N 1
ATOM 820 C CA . PHE A 1 106 ? 10.279 -2.063 -1.010 1.00 98.44 106 PHE A CA 1
ATOM 821 C C . PHE A 1 106 ? 10.548 -3.563 -0.951 1.00 98.44 106 PHE A C 1
ATOM 823 O O . PHE A 1 106 ? 10.216 -4.309 -1.871 1.00 98.44 106 PHE A O 1
ATOM 830 N N . GLN A 1 107 ? 11.141 -3.995 0.156 1.00 98.44 107 GLN A N 1
ATOM 831 C CA . GLN A 1 107 ? 11.220 -5.392 0.557 1.00 98.44 107 GLN A CA 1
ATOM 832 C C . GLN A 1 107 ? 10.556 -5.506 1.929 1.00 98.44 107 GLN A C 1
ATOM 834 O O . GLN A 1 107 ? 11.135 -5.088 2.935 1.00 98.44 107 GLN A O 1
ATOM 839 N N . GLY A 1 108 ? 9.312 -5.989 1.953 1.00 96.81 108 GLY A N 1
ATOM 840 C CA . GLY A 1 108 ? 8.447 -5.846 3.125 1.00 96.81 108 GLY A CA 1
ATOM 841 C C . GLY A 1 108 ? 8.277 -4.372 3.501 1.00 96.81 108 GLY A C 1
ATOM 842 O O . GLY A 1 108 ? 7.906 -3.555 2.664 1.00 96.81 108 GLY A O 1
ATOM 843 N N . GLU A 1 109 ? 8.588 -4.023 4.748 1.00 96.06 109 GLU A N 1
ATOM 844 C CA . GLU A 1 109 ? 8.468 -2.650 5.265 1.00 96.06 109 GLU A CA 1
ATOM 845 C C . GLU A 1 109 ? 9.654 -1.746 4.903 1.00 96.06 109 GLU A C 1
ATOM 847 O O . GLU A 1 109 ? 9.589 -0.522 5.029 1.00 96.06 109 GLU A O 1
ATOM 852 N N . ARG A 1 110 ? 10.763 -2.329 4.440 1.00 97.19 110 ARG A N 1
ATOM 853 C CA . ARG A 1 110 ? 11.994 -1.588 4.180 1.00 97.19 110 ARG A CA 1
ATOM 854 C C . ARG A 1 110 ? 11.999 -1.030 2.762 1.00 97.19 110 ARG A C 1
ATOM 856 O O . ARG A 1 110 ? 12.040 -1.794 1.798 1.00 97.19 110 ARG A O 1
ATOM 863 N N . ARG A 1 111 ? 12.095 0.296 2.626 1.00 97.44 111 ARG A N 1
ATOM 864 C CA . ARG A 1 111 ? 12.465 0.934 1.353 1.00 97.44 111 ARG A CA 1
ATOM 865 C C . ARG A 1 111 ? 13.907 0.564 0.999 1.00 97.44 111 ARG A C 1
ATOM 867 O O . ARG A 1 111 ? 14.821 0.813 1.780 1.00 97.44 111 ARG A O 1
ATOM 874 N N . VAL A 1 112 ? 14.107 -0.033 -0.174 1.00 97.62 112 VAL A N 1
ATOM 875 C CA . VAL A 1 112 ? 15.429 -0.432 -0.701 1.00 97.62 112 VAL A CA 1
ATOM 876 C C . VAL A 1 112 ? 15.922 0.489 -1.824 1.00 97.62 112 VAL A C 1
ATOM 878 O O . VAL A 1 112 ? 17.047 0.353 -2.304 1.00 97.62 112 VAL A O 1
ATOM 881 N N . THR A 1 113 ? 15.093 1.442 -2.244 1.00 95.88 113 THR A N 1
ATOM 882 C CA . THR A 1 113 ? 15.511 2.560 -3.093 1.00 95.88 113 THR A CA 1
ATOM 883 C C . THR A 1 113 ? 16.362 3.553 -2.287 1.00 95.88 113 THR A C 1
ATOM 885 O O . THR A 1 113 ? 15.896 4.008 -1.241 1.00 95.88 113 THR A O 1
ATOM 888 N N . PRO A 1 114 ? 17.574 3.917 -2.748 1.00 94.31 114 PRO A N 1
ATOM 889 C CA . PRO A 1 114 ? 18.396 4.953 -2.120 1.00 94.31 114 PRO A CA 1
ATOM 890 C C . PRO A 1 114 ? 17.712 6.327 -2.055 1.00 94.31 114 PRO A C 1
ATOM 892 O O . PRO A 1 114 ? 16.720 6.600 -2.732 1.00 94.31 114 PRO A O 1
ATOM 895 N N . GLU A 1 115 ? 18.224 7.225 -1.217 1.00 92.19 115 GLU A N 1
ATOM 896 C CA . GLU A 1 115 ? 17.809 8.631 -1.261 1.00 92.19 115 GLU A CA 1
ATOM 897 C C . GLU A 1 115 ? 18.238 9.276 -2.586 1.00 92.19 115 GLU A C 1
ATOM 899 O O . GLU A 1 115 ? 19.349 9.052 -3.058 1.00 92.19 115 GLU A O 1
ATOM 904 N N . GLY A 1 116 ? 17.340 10.052 -3.199 1.00 92.06 116 GLY A N 1
ATOM 905 C CA . GLY A 1 116 ? 17.581 10.713 -4.488 1.00 92.06 116 GLY A CA 1
ATOM 906 C C . GLY A 1 116 ? 17.430 9.829 -5.736 1.00 92.06 116 GLY A C 1
ATOM 907 O O . GLY A 1 116 ? 17.536 10.350 -6.840 1.00 92.06 116 GLY A O 1
ATOM 908 N N . GLU A 1 117 ? 17.159 8.525 -5.598 1.00 93.31 117 GLU A N 1
ATOM 909 C CA . GLU A 1 117 ? 16.923 7.611 -6.731 1.00 93.31 117 GLU A CA 1
ATOM 910 C C . GLU A 1 117 ? 15.429 7.294 -6.920 1.00 93.31 117 GLU A C 1
ATOM 912 O O . GLU A 1 117 ? 15.004 6.152 -6.795 1.00 93.31 117 GLU A O 1
ATOM 917 N N . ASP A 1 118 ? 14.602 8.284 -7.234 1.00 94.00 118 ASP A N 1
ATOM 918 C CA . ASP A 1 118 ? 13.147 8.118 -7.385 1.00 94.00 118 ASP A CA 1
ATOM 919 C C . ASP A 1 118 ? 12.689 7.801 -8.820 1.00 94.00 118 ASP A C 1
ATOM 921 O O . ASP A 1 118 ? 11.493 7.702 -9.085 1.00 94.00 118 ASP A O 1
ATOM 925 N N . SER A 1 119 ? 13.606 7.598 -9.771 1.00 95.94 119 SER A N 1
ATOM 926 C CA . SER A 1 119 ? 13.222 7.312 -11.160 1.00 95.94 119 SER A CA 1
ATOM 927 C C . SER A 1 119 ? 12.634 5.903 -11.343 1.00 95.94 119 SER A C 1
ATOM 929 O O . SER A 1 119 ? 13.137 4.917 -10.797 1.00 95.94 119 SER A O 1
ATOM 931 N N . ILE A 1 120 ? 11.624 5.782 -12.214 1.00 96.44 120 ILE A N 1
ATOM 932 C CA . ILE A 1 120 ? 11.013 4.487 -12.560 1.00 96.44 120 ILE A CA 1
ATOM 933 C C . ILE A 1 120 ? 12.052 3.514 -13.128 1.00 96.44 120 ILE A C 1
ATOM 935 O O . ILE A 1 120 ? 12.107 2.363 -12.707 1.00 96.44 120 ILE A O 1
ATOM 939 N N . ASN A 1 121 ? 12.931 3.973 -14.022 1.00 97.62 121 ASN A N 1
ATOM 940 C CA . ASN A 1 121 ? 13.982 3.127 -14.593 1.00 97.62 121 ASN A CA 1
ATOM 941 C C . ASN A 1 121 ? 14.930 2.557 -13.519 1.00 97.62 121 ASN A C 1
ATOM 943 O O . ASN A 1 121 ? 15.257 1.371 -13.573 1.00 97.62 121 ASN A O 1
ATOM 947 N N . ALA A 1 122 ? 15.324 3.347 -12.512 1.00 97.31 122 ALA A N 1
ATOM 948 C CA . ALA A 1 122 ? 16.153 2.853 -11.407 1.00 97.31 122 ALA A CA 1
ATOM 949 C C . ALA A 1 122 ? 15.426 1.778 -10.579 1.00 97.31 122 ALA A C 1
ATOM 951 O O . ALA A 1 122 ? 16.009 0.735 -10.262 1.00 97.31 122 ALA A O 1
ATOM 952 N N . ALA A 1 123 ? 14.138 1.987 -10.289 1.00 97.94 123 ALA A N 1
ATOM 953 C CA . ALA A 1 123 ? 13.313 0.996 -9.605 1.00 97.94 123 ALA A CA 1
ATOM 954 C C . ALA A 1 123 ? 13.188 -0.312 -10.411 1.00 97.94 123 ALA A C 1
ATOM 956 O O . ALA A 1 123 ? 13.360 -1.397 -9.856 1.00 97.94 123 ALA A O 1
ATOM 957 N N . LEU A 1 124 ? 12.968 -0.227 -11.727 1.00 98.31 124 LEU A N 1
ATOM 958 C CA . LEU A 1 124 ? 12.859 -1.390 -12.614 1.00 98.31 124 LEU A CA 1
ATOM 959 C C . LEU A 1 124 ? 14.157 -2.202 -12.688 1.00 98.31 124 LEU A C 1
ATOM 961 O O . LEU A 1 124 ? 14.120 -3.429 -12.579 1.00 98.31 124 LEU A O 1
ATOM 965 N N . VAL A 1 125 ? 15.311 -1.539 -12.799 1.00 97.81 125 VAL A N 1
ATOM 966 C CA . VAL A 1 125 ? 16.621 -2.210 -12.739 1.00 97.81 125 VAL A CA 1
ATOM 967 C C . VAL A 1 125 ? 16.785 -2.946 -11.408 1.00 97.81 125 VAL A C 1
ATOM 969 O O . VAL A 1 125 ? 17.249 -4.085 -11.379 1.00 97.81 125 VAL A O 1
ATOM 972 N N . ARG A 1 126 ? 16.344 -2.345 -10.296 1.00 97.88 126 ARG A N 1
ATOM 973 C CA . ARG A 1 126 ? 16.389 -2.978 -8.970 1.00 97.88 126 ARG A CA 1
ATOM 974 C C . ARG A 1 126 ? 15.442 -4.180 -8.839 1.00 97.88 126 ARG A C 1
ATOM 976 O O . ARG A 1 126 ? 15.760 -5.101 -8.094 1.00 97.88 126 ARG A O 1
ATOM 983 N N . LEU A 1 127 ? 14.346 -4.216 -9.597 1.00 98.25 127 LEU A N 1
ATOM 984 C CA . LEU A 1 127 ? 13.474 -5.391 -9.740 1.00 98.25 127 LEU A CA 1
ATOM 985 C C . LEU A 1 127 ? 14.022 -6.454 -10.723 1.00 98.25 127 LEU A C 1
ATOM 987 O O . LEU A 1 127 ? 13.402 -7.503 -10.942 1.00 98.25 127 LEU A O 1
ATOM 991 N N . GLY A 1 128 ? 15.201 -6.215 -11.305 1.00 98.06 128 GLY A N 1
ATOM 992 C CA . GLY A 1 128 ? 15.890 -7.143 -12.200 1.00 98.06 128 GLY A CA 1
ATOM 993 C C . GLY A 1 128 ? 15.462 -7.042 -13.664 1.00 98.06 128 GLY A C 1
ATOM 994 O O . GLY A 1 128 ? 15.635 -8.009 -14.405 1.00 98.06 128 GLY A O 1
ATOM 995 N N . VAL A 1 129 ? 14.889 -5.911 -14.087 1.00 98.25 129 VAL A N 1
ATOM 996 C CA . VAL A 1 129 ? 14.654 -5.637 -15.510 1.00 98.25 129 VAL A CA 1
ATOM 997 C C . VAL A 1 129 ? 15.991 -5.361 -16.192 1.00 98.25 129 VAL A C 1
ATOM 999 O O . VAL A 1 129 ? 16.781 -4.539 -15.728 1.00 98.25 129 VAL A O 1
ATOM 1002 N N . ILE A 1 130 ? 16.229 -6.044 -17.309 1.00 98.00 130 ILE A N 1
ATOM 1003 C CA . ILE A 1 130 ? 17.407 -5.844 -18.154 1.00 98.00 130 ILE A CA 1
ATOM 1004 C C . ILE A 1 130 ? 16.925 -5.217 -19.455 1.00 98.00 130 ILE A C 1
ATOM 1006 O O . ILE A 1 130 ? 16.176 -5.853 -20.196 1.00 98.00 130 ILE A O 1
ATOM 1010 N N . SER A 1 131 ? 17.343 -3.982 -19.723 1.00 97.56 131 SER A N 1
ATOM 1011 C CA . SER A 1 131 ? 16.937 -3.255 -20.924 1.00 97.56 131 SER A CA 1
ATOM 1012 C C . SER A 1 131 ? 17.410 -3.948 -22.203 1.00 97.56 131 SER A C 1
ATOM 1014 O O . SER A 1 131 ? 18.543 -4.434 -22.275 1.00 97.56 131 SER A O 1
ATOM 1016 N N . VAL A 1 132 ? 16.563 -3.971 -23.234 1.00 96.62 132 VAL A N 1
ATOM 1017 C CA . VAL A 1 132 ? 16.962 -4.433 -24.573 1.00 96.62 132 VAL A CA 1
ATOM 1018 C C . VAL A 1 132 ? 17.670 -3.308 -25.340 1.00 96.62 132 VAL A C 1
ATOM 1020 O O . VAL A 1 132 ? 17.409 -2.133 -25.076 1.00 96.62 132 VAL A O 1
ATOM 1023 N N . PRO A 1 133 ? 18.566 -3.613 -26.301 1.00 97.81 133 PRO A N 1
ATOM 1024 C CA . PRO A 1 133 ? 19.261 -2.580 -27.064 1.00 97.81 133 PRO A CA 1
ATOM 1025 C C . PRO A 1 133 ? 18.304 -1.548 -27.679 1.00 97.81 133 PRO A C 1
ATOM 1027 O O . PRO A 1 133 ? 17.329 -1.897 -28.346 1.00 97.81 133 PRO A O 1
ATOM 1030 N N . GLY A 1 134 ? 18.601 -0.267 -27.452 1.00 97.25 134 GLY A N 1
ATOM 1031 C CA . GLY A 1 134 ? 17.823 0.857 -27.975 1.00 97.25 134 GLY A CA 1
ATOM 1032 C C . GLY A 1 134 ? 16.548 1.203 -27.201 1.00 97.25 134 GLY A C 1
ATOM 1033 O O . GLY A 1 134 ? 15.838 2.087 -27.658 1.00 97.25 134 GLY A O 1
ATOM 1034 N N . HIS A 1 135 ? 16.269 0.539 -26.075 1.00 97.62 135 HIS A N 1
ATOM 1035 C CA . HIS A 1 135 ? 15.112 0.820 -25.219 1.00 97.62 135 HIS A CA 1
ATOM 1036 C C . HIS A 1 135 ? 15.566 1.015 -23.769 1.00 97.62 135 HIS A C 1
ATOM 1038 O O . HIS A 1 135 ? 16.543 0.398 -23.334 1.00 97.62 135 HIS A O 1
ATOM 1044 N N . ASP A 1 136 ? 14.865 1.847 -23.001 1.00 97.50 136 ASP A N 1
ATOM 1045 C CA . ASP A 1 136 ? 15.073 1.912 -21.550 1.00 97.50 136 ASP A CA 1
ATOM 1046 C C . ASP A 1 136 ? 14.347 0.760 -20.817 1.00 97.50 136 ASP A C 1
ATOM 1048 O O . ASP A 1 136 ? 13.734 -0.112 -21.442 1.00 97.50 136 ASP A O 1
ATOM 1052 N N . ALA A 1 137 ? 14.468 0.674 -19.486 1.00 97.81 137 ALA A N 1
ATOM 1053 C CA . ALA A 1 137 ? 13.840 -0.419 -18.732 1.00 97.81 137 ALA A CA 1
ATOM 1054 C C . ALA A 1 137 ? 12.302 -0.326 -18.769 1.00 97.81 137 ALA A C 1
ATOM 1056 O O . ALA A 1 137 ? 11.618 -1.352 -18.791 1.00 97.81 137 ALA A O 1
ATOM 1057 N N . PHE A 1 138 ? 11.766 0.893 -18.816 1.00 96.62 138 PHE A N 1
ATOM 1058 C CA . PHE A 1 138 ? 10.341 1.188 -18.886 1.00 96.62 138 PHE A CA 1
ATOM 1059 C C . PHE A 1 138 ? 9.709 0.714 -20.206 1.00 96.62 138 PHE A C 1
ATOM 1061 O O . PHE A 1 138 ? 8.716 -0.021 -20.196 1.00 96.62 138 PHE A O 1
ATOM 1068 N N . GLU A 1 139 ? 10.329 1.056 -21.335 1.00 96.88 139 GLU A N 1
ATOM 1069 C CA . GLU A 1 139 ? 9.957 0.608 -22.680 1.00 96.88 139 GLU A CA 1
ATOM 1070 C C . GLU A 1 139 ? 10.174 -0.899 -22.855 1.00 96.88 139 GLU A C 1
ATOM 1072 O O . GLU A 1 139 ? 9.330 -1.596 -23.423 1.00 96.88 139 GLU A O 1
ATOM 1077 N N . THR A 1 140 ? 11.274 -1.436 -22.315 1.00 97.88 140 THR A N 1
ATOM 1078 C CA . THR A 1 140 ? 11.573 -2.877 -22.364 1.00 97.88 140 THR A CA 1
ATOM 1079 C C . THR A 1 140 ? 10.481 -3.701 -21.682 1.00 97.88 140 THR A C 1
ATOM 1081 O O . THR A 1 140 ? 10.106 -4.771 -22.167 1.00 97.88 140 THR A O 1
ATOM 1084 N N . LEU A 1 141 ? 9.940 -3.204 -20.568 1.00 97.38 141 LEU A N 1
ATOM 1085 C CA . LEU A 1 141 ? 8.843 -3.855 -19.856 1.00 97.38 141 LEU A CA 1
ATOM 1086 C C . LEU A 1 141 ? 7.485 -3.676 -20.564 1.00 97.38 141 LEU A C 1
ATOM 1088 O O . LEU A 1 141 ? 6.536 -4.408 -20.279 1.00 97.38 141 LEU A O 1
ATOM 1092 N N . GLY A 1 142 ? 7.393 -2.732 -21.506 1.00 96.75 142 GLY A N 1
ATOM 1093 C CA . GLY A 1 142 ? 6.175 -2.397 -22.240 1.00 96.75 142 GLY A CA 1
ATOM 1094 C C . GLY A 1 142 ? 5.194 -1.531 -21.449 1.00 96.75 142 GLY A C 1
ATOM 1095 O O . GLY A 1 142 ? 3.996 -1.558 -21.744 1.00 96.75 142 GLY A O 1
ATOM 1096 N N . LEU A 1 143 ? 5.669 -0.799 -20.434 1.00 95.81 143 LEU A N 1
ATOM 1097 C CA . LEU A 1 143 ? 4.826 0.105 -19.645 1.00 95.81 143 LEU A CA 1
ATOM 1098 C C . LEU A 1 143 ? 4.371 1.322 -20.460 1.00 95.81 143 LEU A C 1
ATOM 1100 O O . LEU A 1 143 ? 3.267 1.809 -20.255 1.00 95.81 143 LEU A O 1
ATOM 1104 N N . ASP A 1 144 ? 5.146 1.733 -21.464 1.00 94.50 144 ASP A N 1
ATOM 1105 C CA . ASP A 1 144 ? 4.805 2.784 -22.431 1.00 94.50 14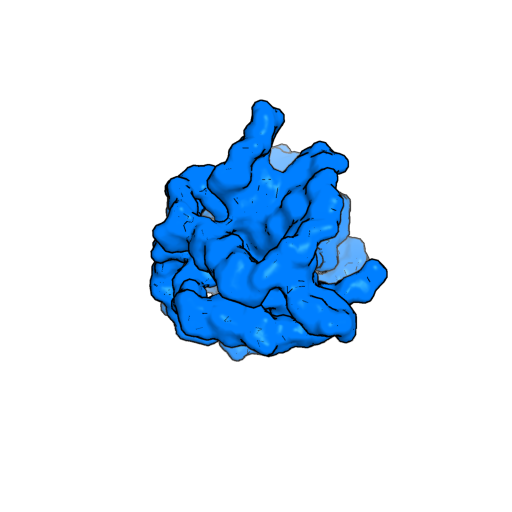4 ASP A CA 1
ATOM 1106 C C . ASP A 1 144 ? 3.507 2.503 -23.213 1.00 94.50 144 ASP A C 1
ATOM 1108 O O . ASP A 1 144 ? 2.856 3.420 -23.724 1.00 94.50 144 ASP A O 1
ATOM 1112 N N . LYS A 1 145 ? 3.106 1.230 -23.291 1.00 95.38 145 LYS A N 1
ATOM 1113 C CA . LYS A 1 145 ? 1.870 0.772 -23.940 1.00 95.38 145 LYS A CA 1
ATOM 1114 C C . LYS A 1 145 ? 0.652 0.857 -23.019 1.00 95.38 145 LYS A C 1
ATOM 1116 O O . LYS A 1 145 ? -0.466 0.626 -23.479 1.00 95.38 145 LYS A O 1
ATOM 1121 N N . ILE A 1 146 ? 0.841 1.166 -21.739 1.00 94.56 146 ILE A N 1
ATOM 1122 C CA . ILE A 1 146 ? -0.220 1.335 -20.746 1.00 94.56 146 ILE A CA 1
ATOM 1123 C C . ILE A 1 146 ? -0.425 2.837 -20.566 1.00 94.56 146 ILE A C 1
ATOM 1125 O O . ILE A 1 146 ? 0.418 3.523 -20.017 1.00 94.56 146 ILE A O 1
ATOM 1129 N N . ARG A 1 147 ? -1.515 3.394 -21.096 1.00 89.81 147 ARG A N 1
ATOM 1130 C CA . ARG A 1 147 ? -1.707 4.860 -21.110 1.00 89.81 147 ARG A CA 1
ATOM 1131 C C . ARG A 1 147 ? -2.581 5.376 -19.974 1.00 89.81 147 ARG A C 1
ATOM 1133 O O . ARG A 1 147 ? -2.445 6.535 -19.587 1.00 89.81 147 ARG A O 1
ATOM 1140 N N . SER A 1 148 ? -3.464 4.523 -19.478 1.00 89.69 148 SER A N 1
ATOM 1141 C CA . SER A 1 148 ? -4.449 4.835 -18.455 1.00 89.69 148 SER A CA 1
ATOM 1142 C C . SER A 1 148 ? -4.607 3.651 -17.512 1.00 89.69 148 SER A C 1
ATOM 1144 O O . SER A 1 148 ? -4.370 2.498 -17.894 1.00 89.69 148 SER A O 1
ATOM 1146 N N . MET A 1 149 ? -5.040 3.944 -16.293 1.00 91.50 149 MET A N 1
ATOM 1147 C CA . MET A 1 149 ? -5.536 2.922 -15.383 1.00 91.50 149 MET A CA 1
ATOM 1148 C C . MET A 1 149 ? -6.892 2.389 -15.869 1.00 91.50 149 MET A C 1
ATOM 1150 O O . MET A 1 149 ? -7.627 3.120 -16.540 1.00 91.50 149 MET A O 1
ATOM 1154 N N . PRO A 1 150 ? -7.209 1.111 -15.599 1.00 92.62 150 PRO A N 1
ATOM 1155 C CA . PRO A 1 150 ? -8.575 0.628 -15.730 1.00 92.62 150 PRO A CA 1
ATOM 1156 C C . PRO A 1 150 ? -9.461 1.314 -14.687 1.00 92.62 150 PRO A C 1
ATOM 1158 O O . PRO A 1 150 ? -8.975 1.682 -13.618 1.00 92.62 150 PRO A O 1
ATOM 1161 N N . ASP A 1 151 ? -10.758 1.422 -14.968 1.00 88.25 151 ASP A N 1
ATOM 1162 C CA . ASP A 1 151 ? -11.723 1.819 -13.946 1.00 88.25 151 ASP A CA 1
ATOM 1163 C C . ASP A 1 151 ? -11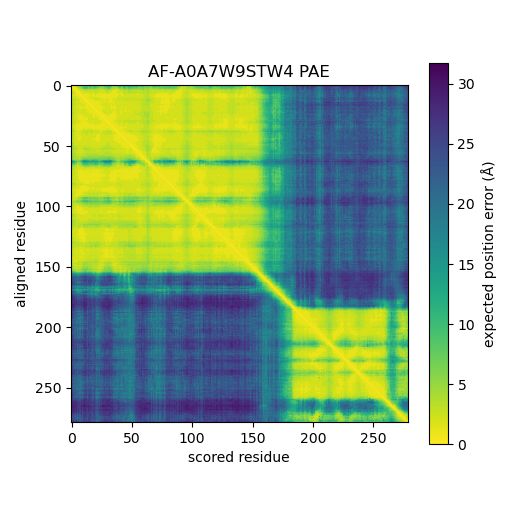.712 0.764 -12.832 1.00 88.25 151 ASP A C 1
ATOM 1165 O O . ASP A 1 151 ? -11.998 -0.416 -13.064 1.00 88.25 151 ASP A O 1
ATOM 1169 N N . ILE A 1 152 ? -11.317 1.179 -11.628 1.00 86.69 152 ILE A N 1
ATOM 1170 C CA . ILE A 1 152 ? -11.352 0.326 -10.442 1.00 86.69 152 ILE A CA 1
ATOM 1171 C C . ILE A 1 152 ? -12.716 0.533 -9.791 1.00 86.69 152 ILE A C 1
ATOM 1173 O O . ILE A 1 152 ? -12.963 1.566 -9.168 1.00 86.69 152 ILE A O 1
ATOM 1177 N N . ASP A 1 153 ? -13.593 -0.456 -9.953 1.00 86.00 153 ASP A N 1
ATOM 1178 C CA . ASP A 1 153 ? -14.896 -0.504 -9.290 1.00 86.00 153 ASP A CA 1
ATOM 1179 C C . ASP A 1 153 ? -14.689 -0.834 -7.807 1.00 86.00 153 ASP A C 1
ATOM 1181 O O . ASP A 1 153 ? -14.717 -1.988 -7.373 1.00 86.00 153 ASP A O 1
ATOM 1185 N N . LEU A 1 154 ? -14.351 0.198 -7.036 1.00 81.75 154 LEU A N 1
ATOM 1186 C CA . LEU A 1 154 ? -14.431 0.126 -5.589 1.00 81.75 154 LEU A CA 1
ATOM 1187 C C . LEU A 1 154 ? -15.909 0.211 -5.221 1.00 81.75 154 LEU A C 1
ATOM 1189 O O . LEU A 1 154 ? -16.590 1.087 -5.759 1.00 81.75 154 LEU A O 1
ATOM 1193 N N . PRO A 1 155 ? -16.405 -0.635 -4.298 1.00 77.31 155 PRO A N 1
ATOM 1194 C CA . PRO A 1 155 ? -17.756 -0.466 -3.787 1.00 77.31 155 PRO A CA 1
ATOM 1195 C C . PRO A 1 155 ? -17.935 0.997 -3.373 1.00 77.31 155 PRO A C 1
ATOM 1197 O O . PRO A 1 155 ? -17.065 1.546 -2.685 1.00 77.31 155 PRO A O 1
ATOM 1200 N N . GLU A 1 156 ? -19.010 1.633 -3.862 1.00 68.12 156 GLU A N 1
ATOM 1201 C CA . GLU A 1 156 ? -19.339 3.017 -3.514 1.00 68.12 156 GLU A CA 1
ATOM 1202 C C . GLU A 1 156 ? -19.187 3.193 -2.002 1.00 68.12 156 GLU A C 1
ATOM 1204 O O . GLU A 1 156 ? -19.514 2.289 -1.229 1.00 68.12 156 GLU A O 1
ATOM 1209 N N . TYR A 1 157 ? -18.663 4.351 -1.587 1.00 57.91 157 TYR A N 1
ATOM 1210 C CA . TYR A 1 157 ? -18.532 4.753 -0.186 1.00 57.91 157 TYR A CA 1
ATOM 1211 C C . TYR A 1 157 ? -19.914 4.932 0.484 1.00 57.91 157 TYR A C 1
ATOM 1213 O O . TYR A 1 157 ? -20.143 5.912 1.188 1.00 57.91 157 TYR A O 1
ATOM 1221 N N . ASP A 1 158 ? -20.836 3.985 0.360 1.00 47.56 158 ASP A N 1
ATOM 1222 C CA . ASP A 1 158 ? -21.635 3.631 1.516 1.00 47.56 158 ASP A CA 1
ATOM 1223 C C . ASP A 1 158 ? -20.629 3.046 2.492 1.00 47.56 158 ASP A C 1
ATOM 1225 O O . ASP A 1 158 ? -20.307 1.864 2.417 1.00 47.56 158 ASP A O 1
ATOM 1229 N N . VAL A 1 159 ? -20.036 3.903 3.338 1.00 45.84 159 VAL A N 1
ATOM 1230 C CA . VAL A 1 159 ? -19.243 3.466 4.489 1.00 45.84 159 VAL A CA 1
ATOM 1231 C C . VAL A 1 159 ? -20.057 2.340 5.109 1.00 45.84 159 VAL A C 1
ATOM 1233 O O . VAL A 1 159 ? -21.132 2.634 5.644 1.00 45.84 159 VAL A O 1
ATOM 1236 N N . PRO A 1 160 ? -19.635 1.067 4.980 1.00 40.12 160 PRO A N 1
ATOM 1237 C CA . PRO A 1 160 ? -20.455 -0.009 5.473 1.00 40.12 160 PRO A CA 1
ATOM 1238 C C . PRO A 1 160 ? -20.604 0.286 6.951 1.00 40.12 160 PRO A C 1
ATOM 1240 O O . PRO A 1 160 ? -19.604 0.497 7.651 1.00 40.12 160 PRO A O 1
ATOM 1243 N N . THR A 1 161 ? -21.842 0.341 7.442 1.00 41.44 161 THR A N 1
ATOM 1244 C CA . THR A 1 161 ? -22.014 0.172 8.878 1.00 41.44 161 THR A CA 1
ATOM 1245 C C . THR A 1 161 ? -21.231 -1.102 9.215 1.00 41.44 161 THR A C 1
ATOM 1247 O O . THR A 1 161 ? -21.327 -2.074 8.460 1.00 41.44 161 THR A O 1
ATOM 1250 N N . PRO A 1 162 ? -20.387 -1.119 10.262 1.00 46.19 162 PRO A N 1
ATOM 1251 C CA . PRO A 1 162 ? -19.420 -2.202 10.482 1.00 46.19 162 PRO A CA 1
ATOM 1252 C C . PRO A 1 162 ? -20.031 -3.619 10.585 1.00 46.19 162 PRO A C 1
ATOM 1254 O O . PRO A 1 162 ? -19.317 -4.597 10.763 1.00 46.19 162 PRO A O 1
ATOM 1257 N N . THR A 1 163 ? -21.353 -3.744 10.516 1.00 41.97 163 THR A N 1
ATOM 1258 C CA . THR A 1 163 ? -22.145 -4.969 10.469 1.00 41.97 163 THR A CA 1
ATOM 1259 C C . THR A 1 163 ? -22.170 -5.666 9.104 1.00 41.97 163 THR A C 1
ATOM 1261 O O . THR A 1 163 ? -22.522 -6.842 9.064 1.00 41.97 163 THR A O 1
ATOM 1264 N N . THR A 1 164 ? -21.786 -5.012 8.002 1.00 37.62 164 THR A N 1
ATOM 1265 C CA . THR A 1 164 ? -21.690 -5.642 6.670 1.00 37.62 164 THR A CA 1
ATOM 1266 C C . THR A 1 164 ? -20.259 -5.632 6.150 1.00 37.62 164 THR A C 1
ATOM 1268 O O . THR A 1 164 ? -19.986 -5.152 5.052 1.00 37.62 164 THR A O 1
ATOM 1271 N N . TYR A 1 165 ? -19.320 -6.177 6.925 1.00 42.31 165 TYR A N 1
ATOM 1272 C CA . TYR A 1 165 ? -18.101 -6.671 6.293 1.00 42.31 165 TYR A CA 1
ATOM 1273 C C . TYR A 1 165 ? -18.462 -7.935 5.503 1.00 42.31 165 TYR A C 1
ATOM 1275 O O . TYR A 1 165 ? -19.093 -8.838 6.067 1.00 42.31 165 TYR A O 1
ATOM 1283 N N . PRO A 1 166 ? -18.076 -8.051 4.220 1.00 41.03 166 PRO A N 1
ATOM 1284 C CA . PRO A 1 166 ? -18.022 -9.362 3.592 1.00 41.03 166 PRO A CA 1
ATOM 1285 C C . PRO A 1 166 ? -17.160 -10.269 4.479 1.00 41.03 166 PRO A C 1
ATOM 1287 O O . PRO A 1 166 ? -16.225 -9.796 5.125 1.00 41.03 166 PRO A O 1
ATOM 1290 N N . HIS A 1 167 ? -17.540 -11.545 4.571 1.00 43.22 167 HIS A N 1
ATOM 1291 C CA . HIS A 1 167 ? -16.920 -12.557 5.431 1.00 43.22 167 HIS A CA 1
ATOM 1292 C C . HIS A 1 167 ? -15.407 -12.344 5.624 1.00 43.22 167 HIS A C 1
ATOM 1294 O O . HIS A 1 167 ? -14.719 -12.094 4.632 1.00 43.22 167 HIS A O 1
ATOM 1300 N N . PRO A 1 168 ? -14.872 -12.472 6.858 1.00 45.66 168 PRO A N 1
ATOM 1301 C CA . PRO A 1 168 ? -13.450 -12.270 7.111 1.00 45.66 168 PRO A CA 1
ATOM 1302 C C . PRO A 1 168 ? -12.637 -13.106 6.125 1.00 45.66 168 PRO A C 1
ATOM 1304 O O . PRO A 1 168 ? -12.823 -14.324 6.062 1.00 45.66 168 PRO A O 1
ATOM 1307 N N . ILE A 1 169 ? -11.761 -12.458 5.348 1.00 48.66 169 ILE A N 1
ATOM 1308 C CA . ILE A 1 169 ? -10.813 -13.162 4.482 1.00 48.66 169 ILE A CA 1
ATOM 1309 C C . ILE A 1 169 ? -9.969 -14.044 5.412 1.00 48.66 169 ILE A C 1
ATOM 1311 O O . ILE A 1 169 ? -9.257 -13.505 6.269 1.00 48.66 169 ILE A O 1
ATOM 1315 N N . PRO A 1 170 ? -10.046 -15.384 5.307 1.00 42.31 170 PRO A N 1
ATOM 1316 C CA . PRO A 1 170 ? -9.314 -16.263 6.207 1.00 42.31 170 PRO A CA 1
ATOM 1317 C C . PRO A 1 170 ? -7.812 -15.957 6.141 1.00 42.31 170 PRO A C 1
ATOM 1319 O O . PRO A 1 170 ? -7.191 -16.108 5.091 1.00 42.31 170 PRO A O 1
ATOM 1322 N N . GLY A 1 171 ? -7.229 -15.514 7.260 1.00 44.34 171 GLY A N 1
ATOM 1323 C CA . GLY A 1 171 ? -5.799 -15.200 7.372 1.00 44.34 171 GLY A CA 1
ATOM 1324 C C . GLY A 1 171 ? -5.440 -13.720 7.553 1.00 44.34 171 GLY A C 1
ATOM 1325 O O . GLY A 1 171 ? -4.291 -13.448 7.889 1.00 44.34 171 GLY A O 1
ATOM 1326 N N . LEU A 1 172 ? -6.385 -12.780 7.424 1.00 43.00 172 LEU A N 1
ATOM 1327 C CA . LEU A 1 172 ? -6.201 -11.397 7.886 1.00 43.00 172 LEU A CA 1
ATOM 1328 C C . LEU A 1 172 ? -6.804 -11.232 9.284 1.00 43.00 172 LEU A C 1
ATOM 1330 O O . LEU A 1 172 ? -7.984 -10.930 9.436 1.00 43.00 172 LEU A O 1
ATOM 1334 N N . LEU A 1 173 ? -5.991 -11.441 10.318 1.00 41.88 173 LEU A N 1
ATOM 1335 C CA . LEU A 1 173 ? -6.304 -10.960 11.664 1.00 41.88 173 LEU A CA 1
ATOM 1336 C C . LEU A 1 173 ? -5.432 -9.729 11.949 1.00 41.88 173 LEU A C 1
ATOM 1338 O O . LEU A 1 173 ? -4.225 -9.793 11.700 1.00 41.88 173 LEU A O 1
ATOM 1342 N N . PRO A 1 174 ? -5.996 -8.625 12.471 1.00 40.53 174 PRO A N 1
ATOM 1343 C CA . PRO A 1 174 ? -5.214 -7.447 12.812 1.00 40.53 174 PRO A CA 1
ATOM 1344 C C . PRO A 1 174 ? -4.189 -7.794 13.899 1.00 40.53 174 PRO A C 1
ATOM 1346 O O . PRO A 1 174 ? -4.533 -8.292 14.971 1.00 40.53 174 PRO A O 1
ATOM 1349 N N . ARG A 1 175 ? -2.908 -7.537 13.616 1.00 37.31 175 ARG A N 1
ATOM 1350 C CA . ARG A 1 175 ? -1.828 -7.583 14.607 1.00 37.31 175 ARG A CA 1
ATOM 1351 C C . ARG A 1 175 ? -1.654 -6.193 15.215 1.00 37.31 175 ARG A C 1
ATOM 1353 O O . ARG A 1 175 ? -0.959 -5.373 14.632 1.00 37.31 175 ARG A O 1
ATOM 1360 N N . THR A 1 176 ? -2.199 -5.950 16.407 1.00 42.25 176 THR A N 1
ATOM 1361 C CA . THR A 1 176 ? -1.694 -4.888 17.298 1.00 42.25 176 THR A CA 1
ATOM 1362 C C . THR A 1 176 ? -1.768 -5.310 18.762 1.00 42.25 176 THR A C 1
ATOM 1364 O O . THR A 1 176 ? -2.844 -5.577 19.286 1.00 42.25 176 THR A O 1
ATOM 1367 N N . GLU A 1 177 ? -0.617 -5.315 19.440 1.00 37.53 177 GLU A N 1
ATOM 1368 C CA . GLU A 1 177 ? -0.450 -5.763 20.833 1.00 37.53 177 GLU A CA 1
ATOM 1369 C C . GLU A 1 177 ? -1.006 -4.799 21.901 1.00 37.53 177 GLU A C 1
ATOM 1371 O O . GLU A 1 177 ? -0.957 -5.138 23.073 1.00 37.53 177 GLU A O 1
ATOM 1376 N N . ASN A 1 178 ? -1.554 -3.621 21.566 1.00 36.88 178 ASN A N 1
ATOM 1377 C CA . ASN A 1 178 ? -2.032 -2.661 22.586 1.00 36.88 178 ASN A CA 1
ATOM 1378 C C . ASN A 1 178 ? -3.261 -1.819 22.184 1.00 36.88 178 ASN A C 1
ATOM 1380 O O . ASN A 1 178 ? -3.568 -0.805 22.811 1.00 36.88 178 ASN A O 1
ATOM 1384 N N . ALA A 1 179 ? -3.991 -2.225 21.148 1.00 36.47 179 ALA A N 1
ATOM 1385 C CA . ALA A 1 179 ? -5.263 -1.614 20.781 1.00 36.47 179 ALA A CA 1
ATOM 1386 C C . ALA A 1 179 ? -6.185 -2.712 20.251 1.00 36.47 179 ALA A C 1
ATOM 1388 O O . ALA A 1 179 ? -5.955 -3.255 19.173 1.00 36.47 179 ALA A O 1
ATOM 1389 N N . PHE A 1 180 ? -7.210 -3.059 21.027 1.00 38.06 180 PHE A N 1
ATOM 1390 C CA . PHE A 1 180 ? -8.301 -3.882 20.527 1.00 38.06 180 PHE A CA 1
ATOM 1391 C C . PHE A 1 180 ? -9.228 -2.987 19.710 1.00 38.06 180 PHE A C 1
ATOM 1393 O O . PHE A 1 180 ? -10.084 -2.298 20.257 1.00 38.06 180 PHE A O 1
ATOM 1400 N N . TRP A 1 181 ? -9.062 -2.984 18.392 1.00 36.69 181 TRP A N 1
ATOM 1401 C CA . TRP A 1 181 ? -10.104 -2.480 17.508 1.00 36.69 181 TRP A CA 1
ATOM 1402 C C . TRP A 1 181 ? -11.296 -3.430 17.619 1.00 36.69 181 TRP A C 1
ATOM 1404 O O . TRP A 1 181 ? -11.275 -4.542 17.094 1.00 36.69 181 TRP A O 1
ATOM 1414 N N . LEU A 1 182 ? -12.317 -3.026 18.372 1.00 44.88 182 LEU A N 1
ATOM 1415 C CA . LEU A 1 182 ? -13.565 -3.770 18.447 1.00 44.88 182 LEU A CA 1
ATOM 1416 C C . LEU A 1 182 ? -14.339 -3.526 17.147 1.00 44.88 182 LEU A C 1
ATOM 1418 O O . LEU A 1 182 ? -15.137 -2.599 17.045 1.00 44.88 182 LEU A O 1
ATOM 1422 N N . ALA A 1 183 ? -14.067 -4.342 16.129 1.00 39.94 183 ALA A N 1
ATOM 1423 C CA . ALA A 1 183 ? -14.963 -4.474 14.988 1.00 39.94 183 ALA A CA 1
ATOM 1424 C C . ALA A 1 183 ? -16.354 -4.923 15.488 1.00 39.94 183 ALA A C 1
ATOM 1426 O O . ALA A 1 183 ? -16.459 -5.619 16.503 1.00 39.94 183 ALA A O 1
ATOM 1427 N N . ALA A 1 184 ? -17.430 -4.506 14.812 1.00 46.16 184 ALA A N 1
ATOM 1428 C CA . ALA A 1 184 ? -18.789 -4.895 15.194 1.00 46.16 184 ALA A CA 1
ATOM 1429 C C . ALA A 1 184 ? -18.958 -6.421 15.287 1.00 46.16 184 ALA A C 1
ATOM 1431 O O . ALA A 1 184 ? -18.315 -7.175 14.561 1.00 46.16 184 ALA A O 1
ATOM 1432 N N . GLY A 1 185 ? -19.853 -6.867 16.176 1.00 55.28 185 GLY A N 1
ATOM 1433 C CA . GLY A 1 185 ? -20.139 -8.292 16.395 1.00 55.28 185 GLY A CA 1
ATOM 1434 C C . GLY A 1 185 ? -19.604 -8.871 17.707 1.00 55.28 185 GLY A C 1
ATOM 1435 O O . GLY A 1 185 ? -19.537 -10.091 17.865 1.00 55.28 185 GLY A O 1
ATOM 1436 N N . ILE A 1 186 ? -19.228 -8.033 18.673 1.00 68.62 186 ILE A N 1
ATOM 1437 C CA . ILE A 1 186 ? -18.818 -8.515 19.992 1.00 68.62 186 ILE A CA 1
ATOM 1438 C C . ILE A 1 186 ? -20.047 -8.932 20.783 1.00 68.62 186 ILE A C 1
ATOM 1440 O O . ILE A 1 186 ? -20.903 -8.113 21.114 1.00 68.62 186 ILE A O 1
ATOM 1444 N N . SER A 1 187 ? -20.104 -10.223 21.104 1.00 80.19 187 SER A N 1
ATOM 1445 C CA . SER A 1 187 ? -21.146 -10.764 21.969 1.00 80.19 187 SER A CA 1
ATOM 1446 C C . SER A 1 187 ? -21.154 -10.060 23.329 1.00 80.19 187 SER A C 1
ATOM 1448 O O . SER A 1 187 ? -20.100 -9.700 23.860 1.00 80.19 187 SER A O 1
ATOM 1450 N N . GLU A 1 188 ? -22.331 -9.929 23.942 1.00 82.69 188 GLU A N 1
ATOM 1451 C CA . GLU A 1 188 ? -22.460 -9.416 25.312 1.00 82.69 188 GLU A CA 1
ATOM 1452 C C . GLU A 1 188 ? -21.542 -10.171 26.293 1.00 82.69 188 GLU A C 1
ATOM 1454 O O . GLU A 1 188 ? -20.955 -9.567 27.188 1.00 82.69 188 GLU A O 1
ATOM 1459 N N . LEU A 1 189 ? -21.333 -11.477 26.075 1.00 82.44 189 LEU A N 1
ATOM 1460 C CA . LEU A 1 189 ? -20.412 -12.299 26.863 1.00 82.44 189 LEU A CA 1
ATOM 1461 C C . LEU A 1 189 ? -18.963 -11.790 26.788 1.00 82.44 189 LEU A C 1
ATOM 1463 O O . LEU A 1 189 ? -18.271 -11.745 27.804 1.00 82.44 189 LEU A O 1
ATOM 1467 N N . SER A 1 190 ? -18.503 -11.399 25.601 1.00 82.12 190 SER A N 1
ATOM 1468 C CA . SER A 1 190 ? -17.160 -10.850 25.399 1.00 82.12 190 SER A CA 1
ATOM 1469 C C . SER A 1 190 ? -17.017 -9.455 26.015 1.00 82.12 190 SER A C 1
ATOM 1471 O O . SER A 1 190 ? -15.996 -9.178 26.639 1.00 82.12 190 SER A O 1
ATOM 1473 N N . LEU A 1 191 ? -18.044 -8.599 25.912 1.00 86.75 191 LEU A N 1
ATOM 1474 C CA . LEU A 1 191 ? -18.061 -7.298 26.600 1.00 86.75 191 LEU A CA 1
ATOM 1475 C C . LEU A 1 191 ? -18.041 -7.468 28.122 1.00 86.75 191 LEU A C 1
ATOM 1477 O O . LEU A 1 191 ? -17.315 -6.760 28.816 1.00 86.75 191 LEU A O 1
ATOM 1481 N N . ARG A 1 192 ? -18.791 -8.442 28.646 1.00 90.56 192 ARG A N 1
ATOM 1482 C CA . ARG A 1 192 ? -18.785 -8.777 30.070 1.00 90.56 192 ARG A CA 1
ATOM 1483 C C . ARG A 1 192 ? -17.400 -9.219 30.525 1.00 90.56 192 ARG A C 1
ATOM 1485 O O . ARG A 1 192 ? -16.904 -8.662 31.494 1.00 90.56 192 ARG A O 1
ATOM 1492 N N . ARG A 1 193 ? -16.739 -10.126 29.795 1.00 87.50 193 ARG A N 1
ATOM 1493 C CA . ARG A 1 193 ? -15.348 -10.518 30.091 1.00 87.50 193 ARG A CA 1
ATOM 1494 C C . ARG A 1 193 ? -14.399 -9.324 30.089 1.00 87.50 193 ARG A C 1
ATOM 1496 O O . ARG A 1 193 ? -13.616 -9.186 31.017 1.00 87.50 193 ARG A O 1
ATOM 1503 N N . LEU A 1 194 ? -14.521 -8.423 29.113 1.00 89.19 194 LEU A N 1
ATOM 1504 C CA . LEU A 1 194 ? -13.694 -7.216 29.045 1.00 89.19 194 LEU A CA 1
ATOM 1505 C C . LEU A 1 194 ? -13.847 -6.327 30.292 1.00 89.19 194 LEU A C 1
ATOM 1507 O O . LEU A 1 194 ? -12.856 -5.813 30.798 1.00 89.19 194 LEU A O 1
ATOM 1511 N N . VAL A 1 195 ? -15.072 -6.153 30.800 1.00 92.19 195 VAL A N 1
ATOM 1512 C CA . VAL A 1 195 ? -15.332 -5.402 32.042 1.00 92.19 195 VAL A CA 1
ATOM 1513 C C . VAL A 1 195 ? -14.860 -6.175 33.276 1.00 92.19 195 VAL A C 1
ATOM 1515 O O . VAL A 1 195 ? -14.327 -5.576 34.207 1.00 92.19 195 VAL A O 1
ATOM 1518 N N . ASP A 1 196 ? -15.059 -7.494 33.298 1.00 92.31 196 ASP A N 1
ATOM 1519 C CA . ASP A 1 196 ? -14.663 -8.380 34.397 1.00 92.31 196 ASP A CA 1
ATOM 1520 C C . ASP A 1 196 ? -13.140 -8.427 34.582 1.00 92.31 196 ASP A C 1
ATOM 1522 O O . ASP A 1 196 ? -12.665 -8.481 35.716 1.00 92.31 196 ASP A O 1
ATOM 1526 N N . GLU A 1 197 ? -12.398 -8.395 33.476 1.00 92.50 197 GLU A N 1
ATOM 1527 C CA . GLU A 1 197 ? -10.944 -8.569 33.418 1.00 92.50 197 GLU A CA 1
ATOM 1528 C C . GLU A 1 197 ? -10.181 -7.241 33.275 1.00 92.50 197 GLU A C 1
ATOM 1530 O O . GLU A 1 197 ? -8.950 -7.250 33.230 1.00 92.50 197 GLU A O 1
ATOM 1535 N N . LEU A 1 198 ? -10.874 -6.093 33.223 1.00 90.75 198 LEU A N 1
ATOM 1536 C CA . LEU A 1 198 ? -10.231 -4.780 33.136 1.00 90.75 198 LEU A CA 1
ATOM 1537 C C . LEU A 1 198 ? -9.309 -4.585 34.353 1.00 90.75 198 LEU A C 1
ATOM 1539 O O . LEU A 1 198 ? -9.813 -4.579 35.477 1.00 90.75 198 LEU A O 1
ATOM 1543 N N . PRO A 1 199 ? -7.983 -4.409 34.196 1.00 91.69 199 PRO A N 1
ATOM 1544 C CA . PRO A 1 199 ? -7.106 -4.284 35.356 1.00 91.69 199 PRO A CA 1
ATOM 1545 C C . PRO A 1 199 ? -7.365 -2.980 36.130 1.00 91.69 199 PRO A C 1
ATOM 1547 O O . PRO A 1 199 ? -7.837 -2.004 35.538 1.00 91.69 199 PRO A O 1
ATOM 1550 N N . PRO A 1 200 ? -7.034 -2.912 37.434 1.00 91.88 200 PRO A N 1
ATOM 1551 C CA . PRO A 1 200 ? -7.053 -1.653 38.172 1.00 91.88 200 PRO A CA 1
ATOM 1552 C C . PRO A 1 200 ? -6.256 -0.566 37.442 1.00 91.88 200 PRO A C 1
ATOM 1554 O O . PRO A 1 200 ? -5.255 -0.845 36.775 1.00 91.88 200 PRO A O 1
ATOM 1557 N N . ASP A 1 201 ? -6.742 0.670 37.523 1.00 90.75 201 ASP A N 1
ATOM 1558 C CA . ASP A 1 201 ? -6.188 1.842 36.841 1.00 90.75 201 ASP A CA 1
ATOM 1559 C C . ASP A 1 201 ? -6.146 1.740 35.308 1.00 90.75 201 ASP A C 1
ATOM 1561 O O . ASP A 1 201 ? -5.489 2.548 34.652 1.00 90.75 201 ASP A O 1
ATOM 1565 N N . HIS A 1 202 ? -6.873 0.797 34.706 1.00 90.31 202 HIS A N 1
ATOM 1566 C CA . HIS A 1 202 ? -7.074 0.760 33.262 1.00 90.31 202 HIS A CA 1
ATOM 1567 C C . HIS A 1 202 ? -8.423 1.348 32.884 1.00 90.31 202 HIS A C 1
ATOM 1569 O O . HIS A 1 202 ? -9.394 1.312 33.642 1.00 90.31 202 HIS A O 1
ATOM 1575 N N . SER A 1 203 ? -8.463 1.919 31.686 1.00 93.12 203 SER A N 1
ATOM 1576 C CA . SER A 1 203 ? -9.649 2.561 31.137 1.00 93.12 203 SER A CA 1
ATOM 1577 C C . SER A 1 203 ? -10.048 1.951 29.805 1.00 93.12 203 SER A C 1
ATOM 1579 O O . SER A 1 203 ? -9.181 1.596 29.013 1.00 93.12 203 SER A O 1
ATOM 1581 N N . LEU A 1 204 ? -11.358 1.861 29.585 1.00 91.25 204 LEU A N 1
ATOM 1582 C CA . LEU A 1 204 ? -12.029 1.579 28.324 1.00 91.25 204 LEU A CA 1
ATOM 1583 C C . LEU A 1 204 ? -12.608 2.896 27.820 1.00 91.25 204 LEU A C 1
ATOM 1585 O O . LEU A 1 204 ? -13.423 3.500 28.509 1.00 91.25 204 LEU A O 1
ATOM 1589 N N . THR A 1 205 ? -12.197 3.369 26.649 1.00 89.12 205 THR A N 1
ATOM 1590 C CA . THR A 1 205 ? -12.800 4.566 26.030 1.00 89.12 205 THR A CA 1
ATOM 1591 C C . THR A 1 205 ? -13.507 4.184 24.753 1.00 89.12 205 THR A C 1
ATOM 1593 O O . THR A 1 205 ? -12.841 3.568 23.938 1.00 89.12 205 THR A O 1
ATOM 1596 N N . PHE A 1 206 ? -14.776 4.563 24.589 1.00 88.81 206 PHE A N 1
ATOM 1597 C CA . PHE A 1 206 ? -15.628 4.290 23.426 1.00 88.81 206 PHE A CA 1
ATOM 1598 C C . PHE A 1 206 ? -16.562 5.456 23.103 1.00 88.81 206 PHE A C 1
ATOM 1600 O O . PHE A 1 206 ? -16.714 6.357 23.917 1.00 88.81 206 PHE A O 1
ATOM 1607 N N . TYR A 1 207 ? -17.173 5.469 21.918 1.00 85.88 207 TYR A N 1
ATOM 1608 C CA . TYR A 1 207 ? -18.118 6.514 21.513 1.00 85.88 207 TYR A CA 1
ATOM 1609 C C . TYR A 1 207 ? -19.562 6.061 21.768 1.00 85.88 207 TYR A C 1
ATOM 1611 O O . TYR A 1 207 ? -19.969 5.010 21.285 1.00 85.88 207 TYR A O 1
ATOM 1619 N N . ASP A 1 208 ? -20.316 6.839 22.544 1.00 86.19 208 ASP A N 1
ATOM 1620 C CA . ASP A 1 208 ? -21.758 6.691 22.751 1.00 86.19 208 ASP A CA 1
ATOM 1621 C C . ASP A 1 208 ? -22.486 7.730 21.888 1.00 86.19 208 ASP A C 1
ATOM 1623 O O . ASP A 1 208 ? -22.495 8.915 22.231 1.00 86.19 208 ASP A O 1
ATOM 1627 N N . PRO A 1 209 ? -23.109 7.318 20.780 1.00 79.50 209 PRO A N 1
ATOM 1628 C CA . PRO A 1 209 ? -23.816 8.223 19.879 1.00 79.50 209 PRO A CA 1
ATOM 1629 C C . PRO A 1 209 ? -25.210 8.617 20.366 1.00 79.50 209 PRO A C 1
ATOM 1631 O O . PRO A 1 209 ? -25.818 9.533 19.816 1.00 79.50 209 PRO A O 1
ATOM 1634 N N . THR A 1 210 ? -25.739 7.929 21.379 1.00 80.06 210 THR A N 1
ATOM 1635 C CA . THR A 1 210 ? -27.058 8.227 21.951 1.00 80.06 210 THR A CA 1
ATOM 1636 C C . THR A 1 210 ? -26.997 9.339 22.991 1.00 80.06 210 THR A C 1
ATOM 1638 O O . THR A 1 210 ? -28.035 9.825 23.445 1.00 80.06 210 THR A O 1
ATOM 1641 N N . TYR A 1 211 ? -25.787 9.770 23.360 1.00 82.56 211 TYR A N 1
ATOM 1642 C CA . TYR A 1 211 ? -25.599 10.787 24.376 1.00 82.56 211 TYR A CA 1
ATOM 1643 C C . TYR A 1 211 ? -26.217 12.133 23.945 1.00 82.56 211 TYR A C 1
ATOM 1645 O O . TYR A 1 211 ? -25.817 12.699 22.919 1.00 82.56 211 TYR A O 1
ATOM 1653 N N . PRO A 1 212 ? -27.167 12.684 24.727 1.00 77.75 212 PRO A N 1
ATOM 1654 C CA . PRO A 1 212 ? -27.867 13.912 24.380 1.00 77.75 212 PRO A CA 1
ATOM 1655 C C . PRO A 1 212 ? -26.980 15.122 24.686 1.00 77.75 212 PRO A C 1
ATOM 1657 O O . PRO A 1 212 ? -27.038 15.712 25.765 1.00 77.75 212 PRO A O 1
ATOM 1660 N N . SER A 1 213 ? -26.126 15.486 23.736 1.00 76.44 213 SER A N 1
ATOM 1661 C CA . SER A 1 213 ? -25.301 16.691 23.810 1.00 76.44 213 SER A CA 1
ATOM 1662 C C . SER A 1 213 ? -25.970 17.845 23.038 1.00 76.44 213 SER A C 1
ATOM 1664 O O . SER A 1 213 ? -26.426 17.630 21.913 1.00 76.44 213 SER A O 1
ATOM 1666 N N . PRO A 1 214 ? -26.057 19.068 23.609 1.00 67.25 214 PRO A N 1
ATOM 1667 C CA . PRO A 1 214 ? -26.770 20.190 22.984 1.00 67.25 214 PRO A CA 1
ATOM 1668 C C . PRO A 1 214 ? -26.138 20.718 21.693 1.00 67.25 214 PRO A C 1
ATOM 1670 O O . PRO A 1 214 ? -26.837 21.305 20.873 1.00 67.25 214 PRO A O 1
ATOM 1673 N N . THR A 1 215 ? -24.818 20.583 21.547 1.00 71.50 215 THR A N 1
ATOM 1674 C CA . THR A 1 215 ? -24.049 21.205 20.455 1.00 71.50 215 THR A CA 1
ATOM 1675 C C . THR A 1 215 ? -23.618 20.215 19.383 1.00 71.50 215 THR A C 1
ATOM 1677 O O . THR A 1 215 ? -23.375 20.628 18.256 1.00 71.50 215 THR A O 1
ATOM 1680 N N . ASP A 1 216 ? -23.511 18.933 19.732 1.00 74.75 216 ASP A N 1
ATOM 1681 C CA . ASP A 1 216 ? -23.145 17.857 18.811 1.00 74.75 216 ASP A CA 1
ATOM 1682 C C . ASP A 1 216 ? -23.551 16.507 19.422 1.00 74.75 216 ASP A C 1
ATOM 1684 O O . ASP A 1 216 ? -23.056 16.200 20.512 1.00 74.75 216 ASP A O 1
ATOM 1688 N N . PRO A 1 217 ? -24.472 15.735 18.819 1.00 79.62 217 PRO A N 1
ATOM 1689 C CA . PRO A 1 217 ? -24.933 14.470 19.380 1.00 79.62 217 PRO A CA 1
ATOM 1690 C C . PRO A 1 217 ? -23.783 13.475 19.575 1.00 79.62 217 PRO A C 1
ATOM 1692 O O . PRO A 1 217 ? -22.868 13.365 18.763 1.00 79.62 217 PRO A O 1
ATOM 1695 N N . GLY A 1 218 ? -23.851 12.736 20.679 1.00 86.12 218 GLY A N 1
ATOM 1696 C CA . GLY A 1 218 ? -22.855 11.747 21.063 1.00 86.12 218 GLY A CA 1
ATOM 1697 C C . GLY A 1 218 ? -21.747 12.274 21.980 1.00 86.12 218 GLY A C 1
ATOM 1698 O O . GLY A 1 218 ? -21.581 13.475 22.208 1.00 86.12 218 GLY A O 1
ATOM 1699 N N . ALA A 1 219 ? -21.009 11.345 22.583 1.00 89.62 219 ALA A N 1
ATOM 1700 C CA . ALA A 1 219 ? -19.860 11.631 23.434 1.00 89.62 219 ALA A CA 1
ATOM 1701 C C . ALA A 1 219 ? -18.918 10.428 23.519 1.00 89.62 219 ALA A C 1
ATOM 1703 O O . ALA A 1 219 ? -19.347 9.278 23.512 1.00 89.62 219 ALA A O 1
ATOM 1704 N N . PHE A 1 220 ? -17.627 10.686 23.703 1.00 89.62 220 PHE A N 1
ATOM 1705 C CA . PHE A 1 220 ? -16.694 9.659 24.148 1.00 89.62 220 PHE A CA 1
ATOM 1706 C C . PHE A 1 220 ? -16.929 9.352 25.626 1.00 89.62 220 PHE A C 1
ATOM 1708 O O . PHE A 1 220 ? -16.824 10.233 26.479 1.00 89.62 220 PHE A O 1
ATOM 1715 N N . VAL A 1 221 ? -17.228 8.097 25.933 1.00 92.19 221 VAL A N 1
ATOM 1716 C CA . VAL A 1 221 ? -17.376 7.546 27.276 1.00 92.19 221 VAL A CA 1
ATOM 1717 C C . VAL A 1 221 ? -16.082 6.833 27.650 1.00 92.19 221 VAL A C 1
ATOM 1719 O O . VAL A 1 221 ? -15.640 5.920 26.961 1.00 92.19 221 VAL A O 1
ATOM 1722 N N . THR A 1 222 ? -15.475 7.237 28.760 1.00 94.12 222 THR A N 1
ATOM 1723 C CA . THR A 1 222 ? -14.338 6.557 29.380 1.00 94.12 222 THR A CA 1
ATOM 1724 C C . THR A 1 222 ? -14.799 5.887 30.669 1.00 94.12 222 THR A C 1
ATOM 1726 O O . THR A 1 222 ? -15.216 6.574 31.601 1.00 94.12 222 THR A O 1
ATOM 1729 N N . VAL A 1 223 ? -14.684 4.564 30.735 1.00 95.31 223 VAL A N 1
ATOM 1730 C CA . VAL A 1 223 ? -14.912 3.741 31.926 1.00 95.31 223 VAL A CA 1
ATOM 1731 C C . VAL A 1 223 ? -13.564 3.288 32.481 1.00 95.31 223 VAL A C 1
ATOM 1733 O O . VAL A 1 223 ? -12.840 2.561 31.812 1.00 95.31 223 VAL A O 1
ATOM 1736 N N . THR A 1 224 ? -13.223 3.686 33.701 1.00 95.56 224 THR A N 1
ATOM 1737 C CA . THR A 1 224 ? -11.953 3.351 34.364 1.00 95.56 224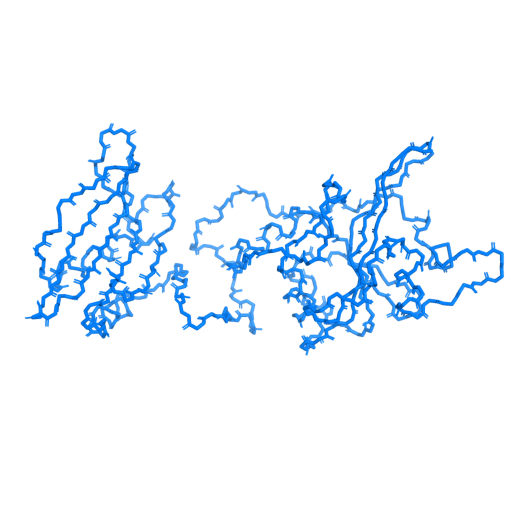 THR A CA 1
ATOM 1738 C C . THR A 1 224 ? -12.193 2.434 35.555 1.00 95.56 224 THR A C 1
ATOM 1740 O O . THR A 1 224 ? -13.030 2.756 36.397 1.00 95.56 224 THR A O 1
ATOM 1743 N N . HIS A 1 225 ? -11.443 1.338 35.681 1.00 95.81 225 HIS A N 1
ATOM 1744 C CA . HIS A 1 225 ? -11.437 0.534 36.906 1.00 95.81 225 HIS A CA 1
ATOM 1745 C C . HIS A 1 225 ? -10.647 1.280 37.987 1.00 95.81 225 HIS A C 1
ATOM 1747 O O . HIS A 1 225 ? -9.454 1.542 37.834 1.00 95.81 225 HIS A O 1
ATOM 1753 N N . GLY A 1 226 ? -11.323 1.682 39.062 1.00 92.12 226 GLY A N 1
ATOM 1754 C CA . GLY A 1 226 ? -10.706 2.418 40.159 1.00 92.12 226 GLY A CA 1
ATOM 1755 C C . GLY A 1 226 ? -9.693 1.573 40.950 1.00 92.12 226 GLY A C 1
ATOM 1756 O O . GLY A 1 226 ? -9.859 0.359 41.061 1.00 92.12 226 GLY A O 1
ATOM 1757 N N . PRO A 1 227 ? -8.682 2.206 41.572 1.00 82.00 227 PRO A N 1
ATOM 1758 C CA . PRO A 1 227 ? -7.627 1.505 42.316 1.00 82.00 227 PRO A CA 1
ATOM 1759 C C . PRO A 1 227 ? -8.128 0.823 43.600 1.00 82.00 227 PRO A C 1
ATOM 1761 O O . PRO A 1 227 ? -7.515 -0.120 44.087 1.00 82.00 227 PRO A O 1
ATOM 1764 N N . VAL A 1 228 ? -9.253 1.288 44.153 1.00 87.69 228 VAL A N 1
ATOM 1765 C CA . VAL A 1 228 ? -9.896 0.738 45.364 1.00 87.69 228 VAL A CA 1
ATOM 1766 C C . VAL A 1 228 ? -11.106 -0.149 45.035 1.00 87.69 228 VAL A C 1
ATOM 1768 O O . VAL A 1 228 ? -11.948 -0.402 45.895 1.00 87.69 228 VAL A O 1
ATOM 1771 N N . GLY A 1 229 ? -11.196 -0.612 43.785 1.00 85.81 229 GLY A N 1
ATOM 1772 C CA . GLY A 1 229 ? -12.358 -1.308 43.241 1.00 85.81 229 GLY A CA 1
ATOM 1773 C C . GLY A 1 229 ? -13.456 -0.355 42.757 1.00 85.81 229 GLY A C 1
ATOM 1774 O O . GLY A 1 229 ? -13.475 0.837 43.071 1.00 85.81 229 GLY A O 1
ATOM 1775 N N . GLY A 1 230 ? -14.381 -0.895 41.961 1.00 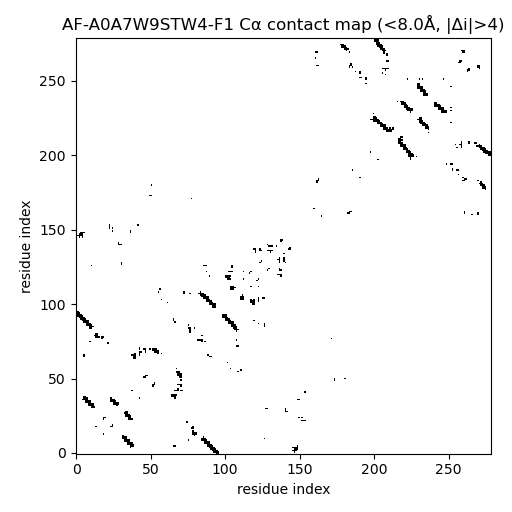93.31 230 GLY A N 1
ATOM 1776 C CA . GLY A 1 230 ? -15.465 -0.131 41.333 1.00 93.31 230 GLY A CA 1
ATOM 1777 C C . GLY A 1 230 ? -15.040 0.585 40.048 1.00 93.31 230 GLY A C 1
ATOM 1778 O O . GLY A 1 230 ? -13.881 0.545 39.647 1.00 93.31 230 GLY A O 1
ATOM 1779 N N . PHE A 1 231 ? -15.987 1.232 39.373 1.00 96.75 231 PHE A N 1
ATOM 1780 C CA . PHE A 1 231 ? -15.746 1.864 38.077 1.00 96.75 231 PHE A CA 1
ATOM 1781 C C . PHE A 1 231 ? -16.028 3.363 38.144 1.00 96.75 231 PHE A C 1
ATOM 1783 O O . PHE A 1 231 ? -16.911 3.811 38.871 1.00 96.75 231 PHE A O 1
ATOM 1790 N N . LEU A 1 232 ? -15.272 4.142 37.377 1.00 96.56 232 LEU A N 1
ATOM 1791 C CA . LEU A 1 232 ? -15.492 5.568 37.169 1.00 96.56 232 LEU A CA 1
ATOM 1792 C C . LEU A 1 232 ? -15.884 5.800 35.715 1.00 96.56 232 LEU A C 1
ATOM 1794 O O . LEU A 1 232 ? -15.210 5.307 34.818 1.00 96.56 232 LEU A O 1
ATOM 1798 N N . CYS A 1 233 ? -16.929 6.583 35.477 1.00 96.06 233 CYS A N 1
ATOM 1799 C CA . CYS A 1 233 ? -17.369 6.977 34.148 1.00 96.06 233 CYS A CA 1
ATOM 1800 C C . CYS A 1 233 ? -17.117 8.465 33.929 1.00 96.06 233 CYS A C 1
ATOM 1802 O O . CYS A 1 233 ? -17.463 9.298 34.766 1.00 96.06 233 CYS A O 1
ATOM 1804 N N . ARG A 1 234 ? -16.558 8.814 32.775 1.00 95.50 234 ARG A N 1
ATOM 1805 C CA . ARG A 1 234 ? -16.437 10.194 32.302 1.00 95.50 234 ARG A CA 1
ATOM 1806 C C . ARG A 1 234 ? -16.933 10.277 30.870 1.00 95.50 234 ARG A C 1
ATOM 1808 O O . ARG A 1 234 ? -16.612 9.406 30.073 1.00 95.50 234 ARG A O 1
ATOM 1815 N N . ARG A 1 235 ? -17.666 11.333 30.534 1.00 92.88 235 ARG A N 1
ATOM 1816 C CA . ARG A 1 235 ? -18.085 11.621 29.158 1.00 92.88 235 ARG A CA 1
ATOM 1817 C C . ARG A 1 235 ? -17.367 12.860 28.652 1.00 92.88 235 ARG A C 1
ATOM 1819 O O . ARG A 1 235 ? -17.140 13.777 29.438 1.00 92.88 235 ARG A O 1
ATOM 1826 N N . ALA A 1 236 ? -16.996 12.887 27.380 1.00 90.75 236 ALA A N 1
ATOM 1827 C CA . ALA A 1 236 ? -16.329 14.021 26.759 1.00 90.75 236 ALA A CA 1
ATOM 1828 C C . ALA A 1 236 ? -16.790 14.222 25.313 1.00 90.75 236 ALA A C 1
ATOM 1830 O O . ALA A 1 236 ? -16.947 13.256 24.571 1.00 90.75 236 ALA A O 1
ATOM 1831 N N . ASN A 1 237 ? -16.980 15.476 24.909 1.00 87.12 237 ASN A N 1
ATOM 1832 C CA . ASN A 1 237 ? -17.223 15.849 23.518 1.00 87.12 237 ASN A CA 1
ATOM 1833 C C . ASN A 1 237 ? -16.709 17.278 23.255 1.00 87.12 237 ASN A C 1
ATOM 1835 O O . ASN A 1 237 ? -16.902 18.144 24.103 1.00 87.12 237 ASN A O 1
ATOM 1839 N N . HIS A 1 238 ? -16.035 17.522 22.123 1.00 81.81 238 HIS A N 1
ATOM 1840 C CA . HIS A 1 238 ? -15.546 18.843 21.666 1.00 81.81 238 HIS A CA 1
ATOM 1841 C C . HIS A 1 238 ? -14.960 19.757 22.756 1.00 81.81 238 HIS A C 1
ATOM 1843 O O . HIS A 1 238 ? -15.360 20.907 22.923 1.00 81.81 238 HIS A O 1
ATOM 1849 N N . GLY A 1 239 ? -14.007 19.243 23.536 1.00 79.12 239 GLY A N 1
ATOM 1850 C CA . GLY A 1 239 ? -13.338 20.014 24.594 1.00 79.12 239 GLY A CA 1
ATOM 1851 C C . GLY A 1 239 ? -14.137 20.166 25.895 1.00 79.12 239 GLY A C 1
ATOM 1852 O O . GLY A 1 239 ? -13.593 20.657 26.883 1.00 79.12 239 GLY A O 1
ATOM 1853 N N . TRP A 1 240 ? -15.384 19.694 25.945 1.00 84.81 240 TRP A N 1
ATOM 1854 C CA . TRP A 1 240 ? -16.149 19.521 27.176 1.00 84.81 240 TRP A CA 1
ATOM 1855 C C . TRP A 1 240 ? -15.951 18.119 27.759 1.00 84.81 240 TRP A C 1
ATOM 1857 O O . TRP A 1 240 ? -15.803 17.135 27.033 1.00 84.81 240 TRP A O 1
ATOM 1867 N N . HIS A 1 241 ? -15.993 18.018 29.088 1.00 90.31 241 HIS A N 1
ATOM 1868 C CA . HIS A 1 241 ? -16.011 16.745 29.801 1.00 90.31 241 HIS A CA 1
ATOM 1869 C C . HIS A 1 241 ? -16.844 16.820 31.089 1.00 90.31 241 HIS A C 1
ATOM 1871 O O . HIS A 1 241 ? -16.855 17.847 31.779 1.00 90.31 241 HIS A O 1
ATOM 1877 N N . THR A 1 242 ? -17.489 15.716 31.466 1.00 91.06 242 THR A N 1
ATOM 1878 C CA . THR A 1 242 ? -18.057 15.560 32.811 1.00 91.06 242 THR A CA 1
ATOM 1879 C C . THR A 1 242 ? -16.946 15.375 33.839 1.00 91.06 242 THR A C 1
ATOM 1881 O O . THR A 1 242 ? -15.808 15.010 33.521 1.00 91.06 242 THR A O 1
ATOM 1884 N N . ARG A 1 243 ? -17.282 15.560 35.118 1.00 94.25 243 ARG A N 1
ATOM 1885 C CA . ARG A 1 243 ? -16.473 14.967 36.186 1.00 94.25 243 ARG A CA 1
ATOM 1886 C C . ARG A 1 243 ? -16.557 13.441 36.081 1.00 94.25 243 ARG A C 1
ATOM 1888 O O . ARG A 1 243 ? -17.515 12.905 35.525 1.00 94.25 243 ARG A O 1
ATOM 1895 N N . ALA A 1 244 ? -15.526 12.759 36.569 1.00 95.12 244 ALA A N 1
ATOM 1896 C CA . ALA A 1 244 ? -15.574 11.311 36.702 1.00 95.12 244 ALA A CA 1
ATOM 1897 C C . ALA A 1 244 ? -16.548 10.954 37.832 1.00 95.12 244 ALA A C 1
ATOM 1899 O O . ALA A 1 244 ? -16.390 11.443 38.952 1.00 95.12 244 ALA A O 1
ATOM 1900 N N . GLU A 1 245 ? -17.537 10.124 37.531 1.00 96.75 245 GLU A N 1
ATOM 1901 C CA . GLU A 1 245 ? -18.580 9.709 38.468 1.00 96.75 245 GLU A CA 1
ATOM 1902 C C . GLU A 1 245 ? -18.468 8.208 38.745 1.00 96.75 245 GLU A C 1
ATOM 1904 O O . GLU A 1 245 ? -18.193 7.440 37.819 1.00 96.75 245 GLU A O 1
ATOM 1909 N N . PRO A 1 246 ? -18.650 7.762 39.998 1.00 96.75 246 PRO A N 1
ATOM 1910 C CA . PRO A 1 246 ? -18.662 6.343 40.311 1.00 96.75 246 PRO A CA 1
ATOM 1911 C C . PRO A 1 246 ? -19.884 5.671 39.686 1.00 96.75 246 PRO A C 1
ATOM 1913 O O . PRO A 1 246 ? -21.003 6.165 39.807 1.00 96.75 246 PRO A O 1
ATOM 1916 N N . ILE A 1 247 ? -19.660 4.526 39.051 1.00 96.62 247 ILE A N 1
ATOM 1917 C CA . ILE A 1 247 ? -20.700 3.678 38.474 1.00 96.62 247 ILE A CA 1
ATOM 1918 C C . ILE A 1 247 ? -20.504 2.227 38.911 1.00 96.62 247 ILE A C 1
ATOM 1920 O O . ILE A 1 247 ? -19.398 1.781 39.243 1.00 96.62 247 ILE A O 1
ATOM 1924 N N . ARG A 1 248 ? -21.595 1.465 38.917 1.00 96.06 248 ARG A N 1
ATOM 1925 C CA . ARG A 1 248 ? -21.559 0.024 39.178 1.00 96.06 248 ARG A CA 1
ATOM 1926 C C . ARG A 1 248 ? -21.009 -0.722 37.966 1.00 96.06 248 ARG A C 1
ATOM 1928 O O . ARG A 1 248 ? -21.078 -0.261 36.831 1.00 96.06 248 ARG A O 1
ATOM 1935 N N . LYS A 1 249 ? -20.523 -1.938 38.202 1.00 94.88 249 LYS A N 1
ATOM 1936 C CA . LYS A 1 249 ? -20.045 -2.836 37.144 1.00 94.88 249 LYS A CA 1
ATOM 1937 C C . LYS A 1 249 ? -21.110 -3.120 36.076 1.00 94.88 249 LYS A C 1
ATOM 1939 O O . LYS A 1 249 ? -20.813 -3.065 34.888 1.00 94.88 249 LYS A O 1
ATOM 1944 N N . ASP A 1 250 ? -22.351 -3.366 36.492 1.00 94.19 250 ASP A N 1
ATOM 1945 C CA . ASP A 1 250 ? -23.455 -3.604 35.554 1.00 94.19 250 ASP A CA 1
ATOM 1946 C C . ASP A 1 250 ? -23.809 -2.347 34.744 1.00 94.19 250 ASP A C 1
ATOM 1948 O O . ASP A 1 250 ? -24.218 -2.457 33.595 1.00 94.19 250 ASP A O 1
ATOM 1952 N N . GLU A 1 251 ? -23.590 -1.150 35.299 1.00 94.50 251 GLU A N 1
ATOM 1953 C CA . GLU A 1 251 ? -23.756 0.116 34.571 1.00 94.50 251 GLU A CA 1
ATOM 1954 C C . GLU A 1 251 ? -22.630 0.322 33.552 1.00 94.50 251 GLU A C 1
ATOM 1956 O O . GLU A 1 251 ? -22.895 0.753 32.434 1.00 94.50 251 GLU A O 1
ATOM 1961 N N . ALA A 1 252 ? -21.390 -0.043 33.894 1.00 93.62 252 ALA A N 1
ATOM 1962 C CA . ALA A 1 252 ? -20.269 -0.035 32.953 1.00 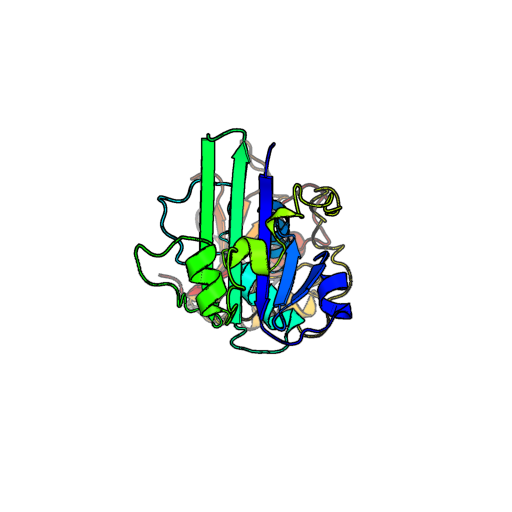93.62 252 ALA A CA 1
ATOM 1963 C C . ALA A 1 252 ? -20.540 -0.961 31.760 1.00 93.62 252 ALA A C 1
ATOM 1965 O O . ALA A 1 252 ? -20.360 -0.560 30.609 1.00 93.62 252 ALA A O 1
ATOM 1966 N N . L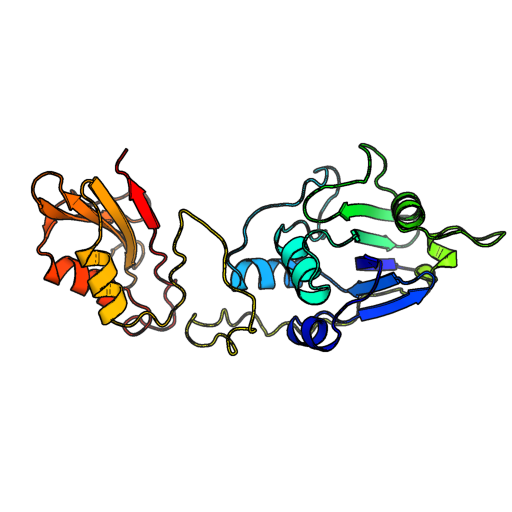EU A 1 253 ? -21.024 -2.176 32.033 1.00 92.62 253 LEU A N 1
ATOM 1967 C CA . LEU A 1 253 ? -21.418 -3.114 30.989 1.00 92.62 253 LEU A CA 1
ATOM 1968 C C . LEU A 1 253 ? -22.597 -2.583 30.167 1.00 92.62 253 LEU A C 1
ATOM 1970 O O . LEU A 1 253 ? -22.543 -2.642 28.944 1.00 92.62 253 LEU A O 1
ATOM 1974 N N . ALA A 1 254 ? -23.626 -2.026 30.809 1.00 88.81 254 ALA A N 1
ATOM 1975 C CA . ALA A 1 254 ? -24.774 -1.456 30.109 1.00 88.81 254 ALA A CA 1
ATOM 1976 C C . ALA A 1 254 ? -24.366 -0.316 29.162 1.00 88.81 254 ALA A C 1
ATOM 1978 O O . ALA A 1 254 ? -24.873 -0.256 28.047 1.00 88.81 254 ALA A O 1
ATOM 1979 N N . LEU A 1 255 ? -23.419 0.543 29.558 1.00 90.12 255 LEU A N 1
ATOM 1980 C CA . LEU A 1 255 ? -22.880 1.598 28.691 1.00 90.12 255 LEU A CA 1
ATOM 1981 C C . LEU A 1 255 ? -22.126 1.024 27.483 1.00 90.12 255 LEU A C 1
ATOM 1983 O O . LEU A 1 255 ? -22.317 1.501 26.369 1.00 90.12 255 LEU A O 1
ATOM 1987 N N . LEU A 1 256 ? -21.307 -0.014 27.682 1.00 88.31 256 LEU A N 1
ATOM 1988 C CA . LEU A 1 256 ? -20.603 -0.707 26.594 1.00 88.31 256 LEU A CA 1
ATOM 1989 C C . LEU A 1 256 ? -21.566 -1.413 25.634 1.00 88.31 256 LEU A C 1
ATOM 1991 O O . LEU A 1 256 ? -21.361 -1.378 24.425 1.00 88.31 256 LEU A O 1
ATOM 1995 N N . VAL A 1 257 ? -22.618 -2.044 26.161 1.00 85.44 257 VAL A N 1
ATOM 1996 C CA . VAL A 1 257 ? -23.659 -2.700 25.356 1.00 85.44 257 VAL A CA 1
ATOM 1997 C C . VAL A 1 257 ? -24.480 -1.664 24.589 1.00 85.44 257 VAL A C 1
ATOM 1999 O O . VAL A 1 257 ? -24.727 -1.858 23.405 1.00 85.44 257 VAL A O 1
ATOM 2002 N N . ALA A 1 258 ? -24.853 -0.547 25.219 1.00 81.25 258 ALA A N 1
ATOM 2003 C CA . ALA A 1 258 ? -25.593 0.534 24.568 1.00 81.25 258 ALA A CA 1
ATOM 2004 C C . ALA A 1 258 ? -24.774 1.229 23.467 1.00 81.25 258 ALA A C 1
ATOM 2006 O O . ALA A 1 258 ? -25.324 1.583 22.429 1.00 81.25 258 ALA A O 1
ATOM 2007 N N . ALA A 1 259 ? -23.462 1.377 23.667 1.00 78.88 259 ALA A N 1
ATOM 2008 C CA . ALA A 1 259 ? -22.539 1.883 22.653 1.00 78.88 259 ALA A CA 1
ATOM 2009 C C . ALA A 1 259 ? -22.175 0.836 21.585 1.00 78.88 259 ALA A C 1
ATOM 2011 O O . ALA A 1 259 ? -21.590 1.177 20.556 1.00 78.88 259 ALA A O 1
ATOM 2012 N N . SER A 1 260 ? -22.503 -0.440 21.811 1.00 71.62 260 SER A N 1
ATOM 2013 C CA . SER A 1 260 ? -22.263 -1.496 20.836 1.00 71.62 260 SER A CA 1
ATOM 2014 C C . SER A 1 260 ? -23.157 -1.276 19.608 1.00 71.62 260 SER A C 1
ATOM 2016 O O . SER A 1 260 ? -24.352 -1.002 19.752 1.00 71.62 260 SER A O 1
ATOM 2018 N N . PRO A 1 261 ? -22.622 -1.435 18.386 1.00 59.34 261 PRO A N 1
ATOM 2019 C CA . PRO A 1 261 ? -23.311 -1.110 17.133 1.00 59.34 261 PRO A CA 1
ATOM 2020 C C . PRO A 1 261 ? -24.636 -1.856 16.892 1.00 59.34 261 PRO A C 1
ATOM 2022 O O . PRO A 1 261 ? -25.371 -1.500 15.979 1.00 59.34 261 PRO A O 1
ATOM 2025 N N . HIS A 1 262 ? -24.988 -2.857 17.705 1.00 54.88 262 HIS A N 1
ATOM 2026 C CA . HIS A 1 262 ? -26.300 -3.511 17.650 1.00 54.88 262 HIS A CA 1
ATOM 2027 C C . HIS A 1 262 ? -27.458 -2.658 18.209 1.00 54.88 262 HIS A C 1
ATOM 2029 O O . HIS A 1 262 ? -28.614 -2.987 17.949 1.00 54.88 262 HIS A O 1
ATOM 2035 N N . HIS A 1 263 ? -27.180 -1.579 18.953 1.00 42.38 263 HIS A N 1
ATOM 2036 C CA . HIS A 1 263 ? -28.200 -0.767 19.642 1.00 42.38 263 HIS A CA 1
ATOM 2037 C C . HIS A 1 263 ? -28.222 0.717 19.247 1.00 42.38 263 HIS A C 1
ATOM 2039 O O . HIS A 1 263 ? -28.982 1.504 19.810 1.00 42.38 263 HIS A O 1
ATOM 2045 N N . VAL A 1 264 ? -27.430 1.095 18.248 1.00 38.81 264 VAL A N 1
ATOM 2046 C CA . VAL A 1 264 ? -27.217 2.477 17.813 1.00 38.81 264 VAL A CA 1
ATOM 2047 C C . VAL A 1 264 ? -27.867 2.712 16.436 1.00 38.81 264 VAL A C 1
ATOM 2049 O O . VAL A 1 264 ? -27.765 1.838 15.575 1.00 38.81 264 VAL A O 1
ATOM 2052 N N . PRO A 1 265 ? -28.512 3.870 16.171 1.00 32.53 265 PRO A N 1
ATOM 2053 C CA . PRO A 1 265 ? -29.027 4.204 14.839 1.00 32.53 265 PRO A CA 1
ATOM 2054 C C . PRO A 1 265 ? -27.918 4.186 13.773 1.00 32.53 265 PRO A C 1
ATOM 2056 O O . PRO A 1 265 ? -26.820 4.671 14.026 1.00 32.53 265 PRO A O 1
ATOM 2059 N N . LEU A 1 266 ? -28.232 3.705 12.565 1.00 33.97 266 LEU A N 1
ATOM 2060 C CA . LEU A 1 266 ? -27.315 3.423 11.437 1.00 33.97 266 LEU A CA 1
ATOM 2061 C C . LEU A 1 266 ? -26.365 4.565 10.995 1.00 33.97 266 LEU A C 1
ATOM 2063 O O . LEU A 1 266 ? -25.479 4.329 10.181 1.00 33.97 266 LEU A O 1
ATOM 2067 N N . ASN A 1 267 ? -26.506 5.777 11.535 1.00 32.22 267 ASN A N 1
ATOM 2068 C CA . ASN A 1 267 ? -25.784 6.979 11.108 1.00 32.22 267 ASN A CA 1
ATOM 2069 C C . ASN A 1 267 ? -24.676 7.411 12.089 1.00 32.22 267 ASN A C 1
ATOM 2071 O O . ASN A 1 267 ? -24.139 8.509 11.962 1.00 32.22 267 ASN A O 1
ATOM 2075 N N . ALA A 1 268 ? -24.368 6.597 13.098 1.00 35.41 268 ALA A N 1
ATOM 2076 C CA . ALA A 1 268 ? -23.428 6.937 14.157 1.00 35.41 268 ALA A CA 1
ATOM 2077 C C . ALA A 1 268 ? -22.113 6.149 14.063 1.00 35.41 268 ALA A C 1
ATOM 2079 O O . ALA A 1 268 ? -22.098 4.944 13.813 1.00 35.41 268 ALA A O 1
ATOM 2080 N N . THR A 1 269 ? -21.001 6.849 14.289 1.00 40.44 269 THR A N 1
ATOM 2081 C CA . THR A 1 269 ? -19.632 6.325 14.250 1.00 40.44 269 THR A CA 1
ATOM 2082 C C . THR A 1 269 ? -19.464 5.140 15.205 1.00 40.44 269 THR A C 1
ATOM 2084 O O . THR A 1 269 ? -19.895 5.197 16.356 1.00 40.44 269 THR A O 1
ATOM 2087 N N . ALA A 1 270 ? -18.826 4.065 14.738 1.00 44.94 270 ALA A N 1
ATOM 2088 C CA . ALA A 1 270 ? -18.598 2.857 15.527 1.00 44.94 270 ALA A CA 1
ATOM 2089 C C . ALA A 1 270 ? -17.816 3.146 16.821 1.00 44.94 270 ALA A C 1
ATOM 2091 O O . ALA A 1 270 ? -16.849 3.910 16.828 1.00 44.94 270 ALA A O 1
ATOM 2092 N N . ALA A 1 271 ? -18.212 2.500 17.915 1.00 45.72 271 ALA A N 1
ATOM 2093 C CA . ALA A 1 271 ? -17.535 2.591 19.199 1.00 45.72 271 ALA A CA 1
ATOM 2094 C C . ALA A 1 271 ? -16.157 1.900 19.162 1.00 45.72 271 ALA A C 1
ATOM 2096 O O . ALA A 1 271 ? -16.055 0.683 19.300 1.00 45.72 271 ALA A O 1
ATOM 2097 N N . THR A 1 272 ? -15.076 2.667 19.023 1.00 52.66 272 THR A N 1
ATOM 2098 C CA . THR A 1 272 ? -13.708 2.149 19.207 1.00 52.66 272 THR A CA 1
ATOM 2099 C C . THR A 1 272 ? -13.408 2.014 20.691 1.00 52.66 272 THR A C 1
ATOM 2101 O O . THR A 1 272 ? -13.436 3.030 21.371 1.00 52.66 272 THR A O 1
ATOM 2104 N N . VAL A 1 273 ? -13.077 0.821 21.200 1.00 56.50 273 VAL A N 1
ATOM 2105 C CA . VAL A 1 273 ? -12.635 0.659 22.596 1.00 56.50 273 VAL A CA 1
ATOM 2106 C C . VAL A 1 273 ? -11.118 0.716 22.705 1.00 56.50 273 VAL A C 1
ATOM 2108 O O . VAL A 1 273 ? -10.402 -0.147 22.210 1.00 56.50 273 VAL A O 1
ATOM 2111 N N . HIS A 1 274 ? -10.608 1.705 23.427 1.00 67.06 274 HIS A N 1
ATOM 2112 C CA . HIS A 1 274 ? -9.192 1.765 23.782 1.00 67.06 274 HIS A CA 1
ATOM 2113 C C . HIS A 1 274 ? -8.976 1.288 25.213 1.00 67.06 274 HIS A C 1
ATOM 2115 O O . HIS A 1 274 ? -9.557 1.872 26.126 1.00 67.06 274 HIS A O 1
ATOM 2121 N N . VAL A 1 275 ? -8.100 0.295 25.400 1.00 71.75 275 VAL A N 1
ATOM 2122 C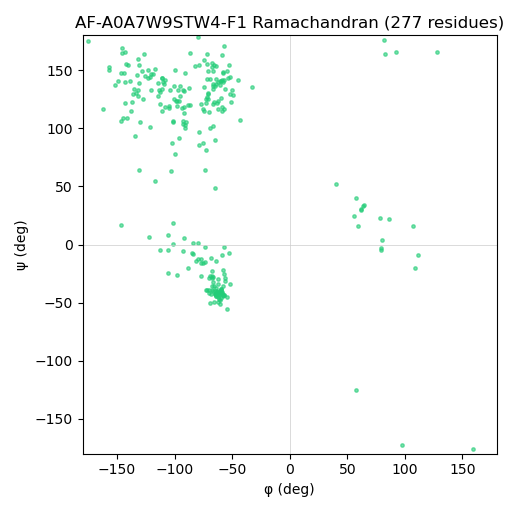 CA . VAL A 1 275 ? -7.583 -0.105 26.715 1.00 71.75 275 VAL A CA 1
ATOM 2123 C C . VAL A 1 275 ? -6.293 0.664 26.973 1.00 71.75 275 VAL A C 1
ATOM 2125 O O . VAL A 1 275 ? -5.341 0.538 26.206 1.00 71.75 275 VAL A O 1
ATOM 2128 N N . ARG A 1 276 ? -6.246 1.496 28.017 1.00 74.19 276 ARG A N 1
ATOM 2129 C CA . ARG A 1 276 ? -5.025 2.240 28.376 1.00 74.19 276 ARG A CA 1
ATOM 2130 C C . ARG A 1 276 ? -4.801 2.263 29.887 1.00 74.19 276 ARG A C 1
ATOM 2132 O O . ARG A 1 276 ? -5.783 2.468 30.610 1.00 74.19 276 ARG A O 1
ATOM 2139 N N . PRO A 1 277 ? -3.545 2.139 30.361 1.00 69.56 277 PRO A N 1
ATOM 2140 C CA . PRO A 1 277 ? -3.209 2.468 31.738 1.00 69.56 277 PRO A CA 1
ATOM 2141 C C . PRO A 1 277 ? -3.441 3.964 31.975 1.00 69.56 277 PRO A C 1
ATOM 2143 O O . PRO A 1 277 ? -3.191 4.800 31.098 1.00 69.56 277 PRO A O 1
ATOM 2146 N N . ARG A 1 278 ? -3.934 4.309 33.162 1.00 68.62 278 ARG A N 1
ATOM 2147 C CA . ARG A 1 278 ? -4.112 5.692 33.593 1.00 68.62 278 ARG A CA 1
ATOM 2148 C C . ARG A 1 278 ? -2.735 6.342 33.754 1.00 68.62 278 ARG A C 1
ATOM 2150 O O . ARG A 1 278 ? -1.905 5.853 34.515 1.00 68.62 278 ARG A O 1
ATOM 2157 N N . ARG A 1 279 ? -2.502 7.417 32.997 1.00 58.44 279 ARG A N 1
ATOM 2158 C CA . ARG A 1 279 ? -1.362 8.324 33.189 1.00 58.44 279 ARG A CA 1
ATOM 2159 C C . ARG A 1 279 ? -1.696 9.390 34.222 1.00 58.44 279 ARG A C 1
ATOM 2161 O O . ARG A 1 279 ? -2.894 9.757 34.308 1.00 58.44 279 ARG A O 1
#

pLDDT: mean 83.78, std 18.75, range [32.22, 98.69]

Secondary structure (DSSP, 8-state):
-EEEEEEEEEES---HHHHHHTT--EEEETTTEEEEE--HHHHHHHHHHHT---B-S--TTS-SS---BTHHHHHHHHHHT-SS-EEEEEEEEEETTEEEEEEEEEETTEE-SPTT---HHHHHHHTT--PPTTS-HHHHHTGGG--SPPP-----S----TT---S--TT-----TT-----S---HHHHHHHHHSPPTTEEEEEEETT---SSSS-EEEEEEE-TTSSEEEEEEETTEEPPPEEE-HHHHHHHHHHHSTTSS-TTS---PPEEEE--

Organism: Armatimonas rosea (NCBI:txid685828)

Radius of gyration: 23.73 Å; Cα contacts (8 Å, |Δi|>4): 483; chains: 1; bounding box: 48×38×73 Å

Nearest PDB structures (foldseek):
  2d6o-assembly1_X  TM=4.036E-01  e=3.444E+00  Mus musculus
  2d6l-assembly1_X  TM=4.066E-01  e=3.444E+00  Mus musculus
  3wv6-assembly2_B  TM=4.105E-01  e=3.637E+00  Homo sapiens
  2eak-assembly3_C  TM=4.075E-01  e=5.945E+00  Homo sapiens
  4xzp-assembly1_A  TM=4.137E-01  e=7.004E+00  Homo sapiens

Mean predicted aligned error: 13.61 Å

Solvent-accessible surface area (backbone atoms only — not comparable to full-atom values): 16007 Å² total; per-residue (Å²): 111,60,35,36,43,42,26,37,40,35,54,60,77,64,42,68,69,52,30,55,78,68,70,40,58,69,45,84,41,68,77,56,28,32,40,29,57,39,50,39,65,58,41,52,51,49,17,61,77,63,71,44,80,58,66,50,100,66,69,83,89,63,70,78,86,60,64,44,48,42,37,55,47,55,53,48,23,63,24,47,75,34,89,56,42,44,34,27,46,38,38,34,46,34,47,76,92,47,68,53,68,37,17,45,28,28,45,30,92,44,68,72,46,60,88,94,49,41,43,53,49,60,34,38,44,73,66,62,46,76,53,47,93,96,43,52,40,49,55,57,55,48,51,77,78,54,45,60,67,76,89,76,87,63,81,69,86,68,72,61,57,66,83,63,64,75,76,81,60,90,87,75,70,83,87,57,98,72,51,60,77,55,64,60,85,73,48,70,68,56,53,47,47,52,65,75,65,51,50,69,40,24,30,41,35,29,33,28,63,82,39,90,39,96,88,53,74,20,28,40,36,35,43,29,28,34,84,88,60,60,31,33,39,30,42,33,48,97,94,46,66,56,71,76,39,84,42,53,68,70,54,54,46,48,52,54,54,52,29,30,70,91,66,50,69,91,87,54,77,75,31,51,41,41,62,43,74,70,126

Sequence (279 aa):
MGHSISGLLLKGPYEPVRAAQLGMPSRSLPFDLTLFFCEWRLAEYWSRILGISGELPIPDSIAPPYPRDQVLITLMQTITQQPEPLFAILATDYFGGIGSQAAFVFQGERRVTPEGEDSINAALVRLGVISVPGHDAFETLGLDKIRSMPDIDLPEYDVPTPTTYPHPIPGLLPRTENAFWLAAGISELSLRRLVDELPPDHSLTFYDPTYPSPTDPGAFVTVTHGPVGGFLCRRANHGWHTRAEPIRKDEALALLVAASPHHVPLNATAATVHVRPRR